Protein AF-A0A7C5X1A8-F1 (afdb_monomer)

Mean predicted aligned error: 7.5 Å

Sequence (342 aa):
MHGTALQCDNEARGRNTLTKYVRRKGGEEMTEGERALREAFNHVLAELEVYNIKTSIERSDLEKLARAHDSIHELMYLAPLCLSSRASWHRKSAFLVYHFEAFFAAHRSLIEALAGYYNAAYTLLRNTLELLLKGAFWECMAHAKFREKTDILKRKLKKIKVCERKVDILGWFGDVFKLKPERKGELEEVSGGIFDIIASLFEDKELRKLIPDFRTIVEQLDSWGVFHPIQNPVEEVYEHIYGELSKDVHVIPDRTDIGRRLLRGENLFETIVIPEELDRFLTLLHKVMDVGVVVELNILSDWIEQDAEVRARLEERLPVLKSLELSYGYRCLEERLKGGQR

Structure (mmCIF, N/CA/C/O backbone):
data_AF-A0A7C5X1A8-F1
#
_entry.id   AF-A0A7C5X1A8-F1
#
loop_
_atom_site.group_PDB
_atom_site.id
_atom_site.type_symbol
_atom_site.label_atom_id
_atom_site.label_alt_id
_atom_site.label_comp_id
_atom_site.label_asym_id
_atom_site.label_entity_id
_atom_site.label_seq_id
_atom_site.pdbx_PDB_ins_code
_atom_site.Cartn_x
_atom_site.Cartn_y
_atom_site.Cartn_z
_atom_site.occupancy
_atom_site.B_iso_or_equiv
_atom_site.auth_seq_id
_atom_site.auth_comp_id
_atom_site.auth_asym_id
_atom_site.auth_atom_id
_atom_site.pdbx_PDB_model_num
ATOM 1 N N . MET A 1 1 ? 43.709 -3.371 -33.497 1.00 37.25 1 MET A N 1
ATOM 2 C CA . MET A 1 1 ? 43.655 -1.892 -33.563 1.00 37.25 1 MET A CA 1
ATOM 3 C C . MET A 1 1 ? 42.616 -1.435 -34.586 1.00 37.25 1 MET A C 1
ATOM 5 O O . MET A 1 1 ? 42.990 -0.806 -35.557 1.00 37.25 1 MET A O 1
ATOM 9 N N . HIS A 1 2 ? 41.332 -1.737 -34.390 1.00 32.84 2 HIS A N 1
ATOM 10 C CA . HIS A 1 2 ? 40.201 -1.145 -35.124 1.00 32.84 2 HIS A CA 1
ATOM 11 C C . HIS A 1 2 ? 39.003 -1.210 -34.171 1.00 32.84 2 HIS A C 1
ATOM 13 O O . HIS A 1 2 ? 38.598 -2.307 -33.803 1.00 32.84 2 HIS A O 1
ATOM 19 N N . GLY A 1 3 ? 38.501 -0.064 -33.710 1.00 35.12 3 GLY A N 1
ATOM 20 C CA . GLY A 1 3 ? 37.371 -0.032 -32.779 1.00 35.12 3 GLY A CA 1
ATOM 21 C C . GLY A 1 3 ? 37.254 1.273 -32.002 1.00 35.12 3 GLY A C 1
ATOM 22 O O . GLY A 1 3 ? 37.278 1.248 -30.781 1.00 35.12 3 GLY A O 1
ATOM 23 N N . THR A 1 4 ? 37.162 2.410 -32.697 1.00 38.47 4 THR A N 1
ATOM 24 C CA . THR A 1 4 ? 36.944 3.720 -32.044 1.00 38.47 4 THR A CA 1
ATOM 25 C C . THR A 1 4 ? 36.085 4.672 -32.884 1.00 38.47 4 THR A C 1
ATOM 27 O O . THR A 1 4 ? 36.214 5.884 -32.778 1.00 38.47 4 THR A O 1
ATOM 30 N N . ALA A 1 5 ? 35.208 4.137 -33.742 1.00 34.62 5 ALA A N 1
ATOM 31 C CA . ALA A 1 5 ? 34.364 4.954 -34.625 1.00 34.62 5 ALA A CA 1
ATOM 32 C C . ALA A 1 5 ? 32.849 4.713 -34.476 1.00 34.62 5 ALA A C 1
ATOM 34 O O . ALA A 1 5 ? 32.070 5.450 -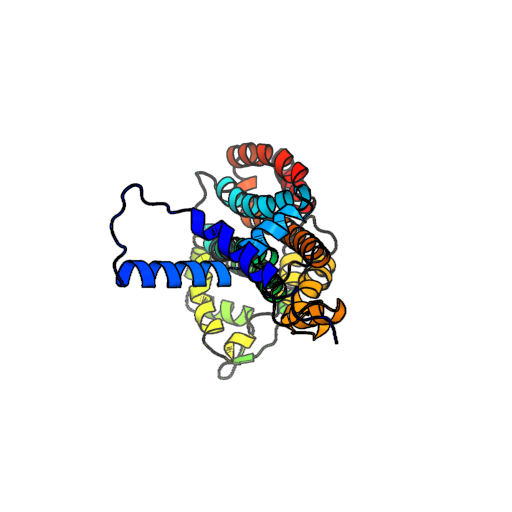35.061 1.00 34.62 5 ALA A O 1
ATOM 35 N N . LEU A 1 6 ? 32.412 3.728 -33.680 1.00 34.38 6 LEU A N 1
ATOM 36 C CA . LEU A 1 6 ? 30.984 3.394 -33.520 1.00 34.38 6 LEU A CA 1
ATOM 37 C C . LEU A 1 6 ? 30.350 3.893 -32.210 1.00 34.38 6 LEU A C 1
ATOM 39 O O . LEU A 1 6 ? 29.141 3.775 -32.046 1.00 34.38 6 LEU A O 1
ATOM 43 N N . GLN A 1 7 ? 31.131 4.485 -31.300 1.00 34.53 7 GLN A N 1
ATOM 44 C CA . GLN A 1 7 ? 30.638 4.944 -29.992 1.00 34.53 7 GLN A CA 1
ATOM 45 C C . GLN A 1 7 ? 30.169 6.412 -29.973 1.00 34.53 7 GLN A C 1
ATOM 47 O O . GLN A 1 7 ? 29.381 6.774 -29.110 1.00 34.53 7 GLN A O 1
ATOM 52 N N . CYS A 1 8 ? 30.550 7.239 -30.956 1.00 32.47 8 CYS A N 1
ATOM 53 C CA . CYS A 1 8 ? 30.087 8.635 -31.040 1.00 32.47 8 CYS A CA 1
ATOM 54 C C . CYS A 1 8 ? 28.737 8.814 -31.763 1.00 32.47 8 CYS A C 1
ATOM 56 O O . CYS A 1 8 ? 28.124 9.874 -31.657 1.00 32.47 8 CYS A O 1
ATOM 58 N N . ASP A 1 9 ? 28.249 7.802 -32.486 1.00 31.48 9 ASP A N 1
ATOM 59 C CA . ASP A 1 9 ? 27.056 7.947 -33.338 1.00 31.48 9 ASP A CA 1
ATOM 60 C C . ASP A 1 9 ? 25.728 7.724 -32.589 1.00 31.48 9 ASP A C 1
ATOM 62 O O . ASP A 1 9 ? 24.685 8.232 -33.010 1.00 31.48 9 ASP A O 1
ATOM 66 N N . ASN A 1 10 ? 25.748 7.024 -31.448 1.00 34.62 10 ASN A N 1
ATOM 67 C CA . ASN A 1 10 ? 24.542 6.783 -30.646 1.00 34.62 10 ASN A CA 1
ATOM 68 C C . ASN A 1 10 ? 24.207 7.951 -29.702 1.00 34.62 10 ASN A C 1
ATOM 70 O O . ASN A 1 10 ? 23.029 8.292 -29.567 1.00 34.62 10 ASN A O 1
ATOM 74 N N . GLU A 1 11 ? 25.205 8.658 -29.156 1.00 38.28 11 GLU A N 1
ATOM 75 C CA . GLU A 1 11 ? 24.973 9.897 -28.390 1.00 38.28 11 GLU A CA 1
ATOM 76 C C . GLU A 1 11 ? 24.344 11.006 -29.252 1.00 38.28 11 GLU A C 1
ATOM 78 O O . GLU A 1 11 ? 23.514 11.788 -28.779 1.00 38.28 11 GLU A O 1
ATOM 83 N N . ALA A 1 12 ? 24.691 11.052 -30.542 1.00 39.44 12 ALA A N 1
ATOM 84 C CA . ALA A 1 12 ? 24.180 12.043 -31.484 1.00 39.44 12 ALA A CA 1
ATOM 85 C C . ALA A 1 12 ? 22.736 11.767 -31.944 1.00 39.44 12 ALA A C 1
ATOM 87 O O . ALA A 1 12 ? 22.037 12.699 -32.351 1.00 39.44 12 ALA A O 1
ATOM 88 N N . ARG A 1 13 ? 22.260 10.513 -31.881 1.00 41.69 13 ARG A N 1
ATOM 89 C CA . ARG A 1 13 ? 20.905 10.136 -32.330 1.00 41.69 13 ARG A CA 1
ATOM 90 C C . ARG A 1 13 ? 19.837 10.330 -31.253 1.00 41.69 13 ARG A C 1
ATOM 92 O O . ARG A 1 13 ? 18.743 10.765 -31.599 1.00 41.69 13 ARG A O 1
ATOM 99 N N . GLY A 1 14 ? 20.158 10.116 -29.973 1.00 38.34 14 GLY A N 1
ATOM 100 C CA . GLY A 1 14 ? 19.228 10.353 -28.856 1.00 38.34 14 GLY A CA 1
ATOM 101 C C . GLY A 1 14 ? 18.994 11.839 -28.541 1.00 38.34 14 GLY A C 1
ATOM 102 O O . GLY A 1 14 ? 17.860 12.254 -28.296 1.00 38.34 14 GLY A O 1
ATOM 103 N N . ARG A 1 15 ? 20.038 12.680 -28.635 1.00 41.03 15 ARG A N 1
ATOM 104 C CA . ARG A 1 15 ? 19.938 14.132 -28.363 1.00 41.03 15 ARG A CA 1
ATOM 105 C C . ARG A 1 15 ? 19.182 14.919 -29.443 1.00 41.03 15 ARG A C 1
ATOM 107 O O . ARG A 1 15 ? 18.669 16.001 -29.159 1.00 41.03 15 ARG A O 1
ATOM 114 N N . ASN A 1 16 ? 19.091 14.396 -30.670 1.00 42.12 16 ASN A N 1
ATOM 115 C CA . ASN A 1 16 ? 18.562 15.126 -31.836 1.00 42.12 16 ASN A CA 1
ATOM 116 C C . ASN A 1 16 ? 17.030 15.076 -31.991 1.00 42.12 16 ASN A C 1
ATOM 118 O O . ASN A 1 16 ? 16.453 15.851 -32.757 1.00 42.12 16 ASN A O 1
ATOM 122 N N . THR A 1 17 ? 16.347 14.159 -31.304 1.00 44.00 17 THR A N 1
ATOM 123 C CA . THR A 1 17 ? 14.889 13.991 -31.437 1.00 44.00 17 THR A CA 1
ATOM 124 C C . THR A 1 17 ? 14.083 14.893 -30.505 1.00 44.00 17 THR A C 1
ATOM 126 O O . THR A 1 17 ? 13.023 15.368 -30.906 1.00 44.00 17 THR A O 1
ATOM 129 N N . LEU A 1 18 ? 14.601 15.228 -29.319 1.00 41.81 18 LEU A N 1
ATOM 130 C CA . LEU A 1 18 ? 13.932 16.141 -28.375 1.00 41.81 18 LEU A CA 1
ATOM 131 C C . LEU A 1 18 ? 14.142 17.628 -28.708 1.00 41.81 18 LEU A C 1
ATOM 133 O O . LEU A 1 18 ? 13.301 18.468 -28.395 1.00 41.81 18 LEU A O 1
ATOM 137 N N . THR A 1 19 ? 15.197 17.969 -29.450 1.00 45.00 19 THR A N 1
ATOM 138 C CA . THR A 1 19 ? 15.505 19.355 -29.849 1.00 45.00 19 THR A CA 1
ATOM 139 C C . THR A 1 19 ? 14.521 19.944 -30.870 1.00 45.00 19 THR A C 1
ATOM 141 O O . THR A 1 19 ? 14.533 21.159 -31.089 1.00 45.00 19 THR A O 1
ATOM 144 N N . LYS A 1 20 ? 13.656 19.124 -31.489 1.00 45.12 20 LYS A N 1
ATOM 145 C CA . LYS A 1 20 ? 12.708 19.548 -32.538 1.00 45.12 20 LYS A CA 1
ATOM 146 C C . LYS A 1 20 ? 11.383 20.127 -32.029 1.00 45.12 20 LYS A C 1
ATOM 148 O O . LYS A 1 20 ? 10.642 20.671 -32.846 1.00 45.12 20 LYS A O 1
ATOM 153 N N . TYR A 1 21 ? 11.086 20.064 -30.730 1.00 44.44 21 TYR A N 1
ATOM 154 C CA . TYR A 1 21 ? 9.747 20.405 -30.224 1.00 44.44 21 TYR A CA 1
ATOM 155 C C . TYR A 1 21 ? 9.445 21.906 -30.068 1.00 44.44 21 TYR A C 1
ATOM 157 O O . TYR A 1 21 ? 8.296 22.273 -29.852 1.00 44.44 21 TYR A O 1
ATOM 165 N N . VAL A 1 22 ? 10.428 22.797 -30.247 1.00 48.91 22 VAL A N 1
ATOM 166 C CA . VAL A 1 22 ? 10.209 24.254 -30.182 1.00 48.91 22 VAL A CA 1
ATOM 167 C C . VAL A 1 22 ? 10.903 24.938 -31.360 1.00 48.91 22 VAL A C 1
ATOM 169 O O . VAL A 1 22 ? 11.964 25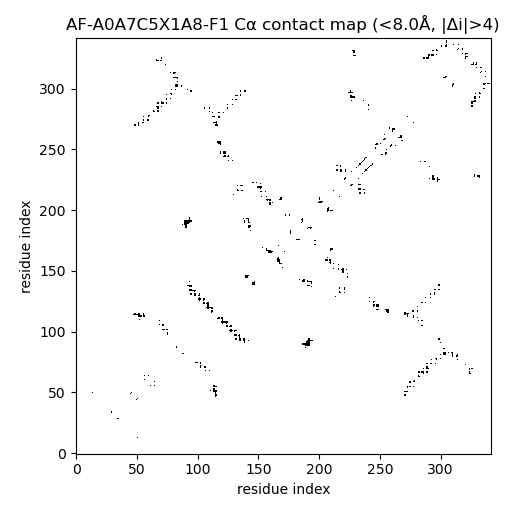.545 -31.232 1.00 48.91 22 VAL A O 1
ATOM 172 N N . ARG A 1 23 ? 10.325 24.814 -32.560 1.00 46.41 23 ARG A N 1
ATOM 173 C CA . ARG A 1 23 ? 10.682 25.675 -33.699 1.00 46.41 23 ARG A CA 1
ATOM 174 C C . ARG A 1 23 ? 9.816 26.933 -33.628 1.00 46.41 23 ARG A C 1
ATOM 176 O O . ARG A 1 23 ? 8.651 26.899 -34.021 1.00 46.41 23 ARG A O 1
ATOM 183 N N . ARG A 1 24 ? 10.378 28.044 -33.133 1.00 51.41 24 ARG A N 1
ATOM 184 C CA . ARG A 1 24 ? 9.770 29.375 -33.298 1.00 51.41 24 ARG A CA 1
ATOM 185 C C . ARG A 1 24 ? 9.630 29.645 -34.803 1.00 51.41 24 ARG A C 1
ATOM 187 O O . ARG A 1 24 ? 10.595 29.513 -35.557 1.00 51.41 24 ARG A O 1
ATOM 194 N N . LYS A 1 25 ? 8.418 29.983 -35.248 1.00 48.94 25 LYS A N 1
ATOM 195 C CA . LYS A 1 25 ? 8.207 30.643 -36.541 1.00 48.94 25 LYS A CA 1
ATOM 196 C C . LYS A 1 25 ? 8.696 32.084 -36.381 1.00 48.94 25 LYS A C 1
ATOM 198 O O . LYS A 1 25 ? 8.106 32.820 -35.603 1.00 48.94 25 LYS A O 1
ATOM 203 N N . GLY A 1 26 ? 9.742 32.462 -37.108 1.00 51.78 26 GLY A N 1
ATOM 204 C CA . GLY A 1 26 ? 10.289 33.823 -37.114 1.00 51.78 26 GLY A CA 1
ATOM 205 C C . GLY A 1 26 ? 11.730 33.837 -36.619 1.00 51.78 26 GLY A C 1
ATOM 206 O O . GLY A 1 26 ? 11.998 33.431 -35.495 1.00 51.78 26 GLY A O 1
ATOM 207 N N . GLY A 1 27 ? 12.655 34.237 -37.492 1.00 57.00 27 GLY A N 1
ATOM 208 C CA . GLY A 1 27 ? 14.101 34.241 -37.259 1.00 57.00 27 GLY A CA 1
ATOM 209 C C . GLY A 1 27 ? 14.577 35.346 -36.318 1.00 57.00 27 GLY A C 1
ATOM 210 O O . GLY A 1 27 ? 15.418 36.144 -36.709 1.00 57.00 27 GLY A O 1
ATOM 211 N N . GLU A 1 28 ? 14.038 35.398 -35.103 1.00 62.88 28 GLU A N 1
ATOM 212 C CA . GLU A 1 28 ? 14.598 36.206 -34.018 1.00 62.88 28 GLU A CA 1
ATOM 213 C C . GLU A 1 28 ? 15.748 35.438 -33.349 1.00 62.88 28 GLU A C 1
ATOM 215 O O . GLU A 1 28 ? 15.613 34.253 -33.021 1.00 62.88 28 GLU A O 1
ATOM 220 N N . GLU A 1 29 ? 16.896 36.101 -33.177 1.00 71.94 29 GLU A N 1
ATOM 221 C CA . GLU A 1 29 ? 18.035 35.544 -32.447 1.00 71.94 29 GLU A CA 1
ATOM 222 C C . GLU A 1 29 ? 17.670 35.340 -30.974 1.00 71.94 29 GLU A C 1
ATOM 224 O O . GLU A 1 29 ? 17.183 36.239 -30.293 1.00 71.94 29 GLU A O 1
ATOM 229 N N . MET A 1 30 ? 17.916 34.125 -30.491 1.00 78.62 30 MET A N 1
ATOM 230 C CA . MET A 1 30 ? 17.680 33.733 -29.107 1.00 78.62 30 MET A CA 1
ATOM 231 C C . MET A 1 30 ? 18.638 34.487 -28.185 1.00 78.62 30 MET A C 1
ATOM 233 O O . MET A 1 30 ? 19.857 34.427 -28.379 1.00 78.62 30 MET A O 1
ATOM 237 N N . THR A 1 31 ? 18.094 35.150 -27.168 1.00 88.31 31 THR A N 1
ATOM 238 C CA . THR A 1 31 ? 18.892 35.829 -26.141 1.00 88.31 31 THR A CA 1
ATOM 239 C C . THR A 1 31 ? 19.762 34.827 -25.372 1.00 88.31 31 THR A C 1
ATOM 241 O O . THR A 1 31 ? 19.467 33.630 -25.313 1.00 88.31 31 THR A O 1
ATOM 244 N N . GLU A 1 32 ? 20.839 35.303 -24.746 1.00 87.75 32 GLU A N 1
ATOM 245 C CA . GLU A 1 32 ? 21.706 34.465 -23.905 1.00 87.75 32 GLU A CA 1
ATOM 246 C C . GLU A 1 32 ? 20.920 33.783 -22.769 1.00 87.75 32 GLU A C 1
ATOM 248 O O . GLU A 1 32 ? 21.092 32.590 -22.525 1.00 87.75 32 GLU A O 1
ATOM 253 N N . GLY A 1 33 ? 19.973 34.502 -22.153 1.00 88.94 33 GLY A N 1
ATOM 254 C CA . GLY A 1 33 ? 19.081 33.955 -21.128 1.00 88.94 33 GLY A CA 1
ATOM 255 C C . GLY A 1 33 ? 18.144 32.858 -21.650 1.00 88.94 33 GLY A C 1
ATOM 256 O O . GLY A 1 33 ? 17.986 31.827 -20.999 1.00 88.94 33 GLY A O 1
ATOM 257 N N . GLU A 1 34 ? 17.563 33.026 -22.843 1.00 89.44 34 GLU A N 1
ATOM 258 C CA . GLU A 1 34 ? 16.739 31.983 -23.477 1.00 89.44 34 GLU A CA 1
ATOM 259 C C . GLU A 1 34 ? 17.568 30.739 -23.840 1.00 89.44 34 GLU A C 1
ATOM 261 O O . GLU A 1 34 ? 17.075 29.614 -23.727 1.00 89.44 34 GLU A O 1
ATOM 266 N N . ARG A 1 35 ? 18.837 30.919 -24.234 1.00 90.12 35 ARG A N 1
ATOM 267 C CA . ARG A 1 35 ? 19.755 29.807 -24.512 1.00 90.12 35 ARG A CA 1
ATOM 268 C C . ARG A 1 35 ? 20.087 29.027 -23.241 1.00 90.12 35 ARG A C 1
ATOM 270 O O . ARG A 1 35 ? 19.919 27.810 -23.238 1.00 90.12 35 ARG A O 1
ATOM 277 N N . ALA A 1 36 ? 20.470 29.718 -22.167 1.00 91.81 36 ALA A N 1
ATOM 278 C CA . ALA A 1 36 ? 20.778 29.097 -20.879 1.00 91.81 36 ALA A CA 1
ATOM 279 C C . ALA A 1 36 ? 19.569 28.340 -20.304 1.00 91.81 36 ALA A C 1
ATOM 281 O O . ALA A 1 36 ? 19.704 27.204 -19.850 1.00 91.81 36 ALA A O 1
ATOM 282 N N . LEU A 1 37 ? 18.365 28.921 -20.393 1.00 92.50 37 LEU A N 1
ATOM 283 C CA . LEU A 1 37 ? 17.130 28.251 -19.979 1.00 92.50 37 LEU A CA 1
ATOM 284 C C . LEU A 1 37 ? 16.877 26.973 -20.789 1.00 92.50 37 LEU A C 1
ATOM 286 O O . LEU A 1 37 ? 16.527 25.938 -20.224 1.00 92.50 37 LEU A O 1
ATOM 290 N N . ARG A 1 38 ? 17.064 27.026 -22.113 1.00 91.56 38 ARG A N 1
ATOM 291 C CA . ARG A 1 38 ? 16.886 25.863 -22.991 1.00 91.56 38 ARG A CA 1
ATOM 292 C C . ARG A 1 38 ? 17.896 24.758 -22.688 1.00 91.56 38 ARG A C 1
ATOM 294 O O . ARG A 1 38 ? 17.529 23.586 -22.712 1.00 91.56 38 ARG A O 1
ATOM 301 N N . GLU A 1 39 ? 19.148 25.116 -22.430 1.00 92.44 39 GLU A N 1
ATOM 302 C CA . GLU A 1 39 ? 20.199 24.168 -22.051 1.00 92.44 39 GLU A CA 1
ATOM 303 C C . GLU A 1 39 ? 19.883 23.499 -20.713 1.00 92.44 39 GLU A C 1
ATOM 305 O O . GLU A 1 39 ? 19.857 22.271 -20.653 1.00 92.44 39 GLU A O 1
ATOM 310 N N . ALA A 1 40 ? 19.530 24.281 -19.687 1.00 92.38 40 ALA A N 1
ATOM 311 C CA . ALA A 1 40 ? 19.126 23.756 -18.384 1.00 92.38 40 ALA A CA 1
ATOM 312 C C . ALA A 1 40 ? 17.901 22.833 -18.490 1.00 92.38 40 ALA A C 1
ATOM 314 O O . ALA A 1 40 ? 17.896 21.738 -17.935 1.00 92.38 40 ALA A O 1
ATOM 315 N N . PHE A 1 41 ? 16.880 23.228 -19.255 1.00 89.69 41 PHE A N 1
ATOM 316 C CA . PHE A 1 41 ? 15.684 22.412 -19.454 1.00 89.69 41 PHE A CA 1
ATOM 317 C C . PHE A 1 41 ? 15.990 21.082 -20.157 1.00 89.69 41 PHE A C 1
ATOM 319 O O . PHE A 1 41 ? 15.528 20.031 -19.719 1.00 89.69 41 PHE A O 1
ATOM 326 N N . ASN A 1 42 ? 16.799 21.100 -21.221 1.00 88.44 42 ASN A N 1
ATOM 327 C CA . ASN A 1 42 ? 17.200 19.874 -21.914 1.00 88.44 42 ASN A CA 1
ATOM 328 C C . ASN A 1 42 ? 18.068 18.969 -21.033 1.00 88.44 42 ASN A C 1
ATOM 330 O O . ASN A 1 42 ? 17.953 17.750 -21.135 1.00 88.44 42 ASN A O 1
ATOM 334 N N . HIS A 1 43 ? 18.918 19.554 -20.185 1.00 89.44 43 HIS A N 1
ATOM 335 C CA . HIS A 1 43 ? 19.708 18.806 -19.213 1.00 89.44 43 HIS A CA 1
ATOM 336 C C . HIS A 1 43 ? 18.799 18.065 -18.230 1.00 89.44 43 HIS A C 1
ATOM 338 O O . HIS A 1 43 ? 18.913 16.852 -18.100 1.00 89.44 43 HIS A O 1
ATOM 344 N N . VAL A 1 44 ? 17.814 18.758 -17.650 1.00 89.44 44 VAL A N 1
ATOM 345 C CA . VAL A 1 44 ? 16.825 18.143 -16.752 1.00 89.44 44 VAL A CA 1
ATOM 346 C C . VAL A 1 44 ? 16.036 17.038 -17.461 1.00 89.44 44 VAL A C 1
ATOM 348 O O . VAL A 1 44 ? 15.833 15.972 -16.895 1.00 89.44 44 VAL A O 1
ATOM 351 N N . LEU A 1 45 ? 15.611 17.236 -18.715 1.00 87.19 45 LEU A N 1
ATOM 352 C CA . LEU A 1 45 ? 14.915 16.184 -19.470 1.00 87.19 45 LEU A CA 1
ATOM 353 C C . LEU A 1 45 ? 15.781 14.942 -19.721 1.00 87.19 45 LEU A C 1
ATOM 355 O O . LEU A 1 45 ? 15.242 13.836 -19.783 1.00 87.19 45 LEU A O 1
ATOM 359 N N . ALA A 1 46 ? 17.093 15.120 -19.889 1.00 87.00 46 ALA A N 1
ATOM 360 C CA . ALA A 1 46 ? 18.031 14.011 -20.008 1.00 87.00 46 ALA A CA 1
ATOM 361 C C . ALA A 1 46 ? 18.209 13.289 -18.663 1.00 87.00 46 ALA A C 1
ATOM 363 O O . ALA A 1 46 ? 18.137 12.067 -18.632 1.00 87.00 46 ALA A O 1
ATOM 364 N N . GLU A 1 47 ? 18.346 14.029 -17.560 1.00 87.75 47 GLU A N 1
ATOM 365 C CA . GLU A 1 47 ? 18.441 13.468 -16.201 1.00 87.75 47 GLU A CA 1
ATOM 366 C C . GLU A 1 47 ? 17.168 12.732 -15.762 1.00 87.75 47 GLU A C 1
ATOM 368 O O . GLU A 1 47 ? 17.236 11.783 -14.991 1.00 87.75 47 GLU A O 1
ATOM 373 N N . LEU A 1 48 ? 16.001 13.140 -16.268 1.00 90.44 48 LEU A N 1
ATOM 374 C CA . LEU A 1 48 ? 14.733 12.434 -16.056 1.00 90.44 48 LEU A CA 1
ATOM 375 C C . LEU A 1 48 ? 14.605 11.147 -16.886 1.00 90.44 48 LEU A C 1
ATOM 377 O O . LEU A 1 48 ? 13.588 10.463 -16.781 1.00 90.44 48 LEU A O 1
ATOM 381 N N . GLU A 1 49 ? 15.584 10.842 -17.744 1.00 93.44 49 GLU A N 1
ATOM 382 C CA . GLU A 1 49 ? 15.636 9.624 -18.557 1.00 93.44 49 GLU A CA 1
ATOM 383 C C . GLU A 1 49 ? 14.345 9.392 -19.369 1.00 93.44 49 GLU A C 1
ATOM 385 O O . GLU A 1 49 ? 13.867 8.271 -19.555 1.00 93.44 49 GLU A O 1
ATOM 390 N N . VAL A 1 50 ? 13.759 10.470 -19.907 1.00 90.94 50 VAL A N 1
ATOM 391 C CA . VAL A 1 50 ? 12.487 10.419 -20.661 1.00 90.94 50 VAL A CA 1
ATOM 392 C C . VAL A 1 50 ? 12.572 9.466 -21.861 1.00 90.94 50 VAL A C 1
ATOM 394 O O . VAL A 1 50 ? 11.586 8.831 -22.247 1.00 90.94 50 VAL A O 1
ATOM 397 N N . TYR A 1 51 ? 13.760 9.326 -22.451 1.00 90.88 51 TYR A N 1
ATOM 398 C CA . TYR A 1 51 ? 13.997 8.358 -23.518 1.00 90.88 51 TYR A CA 1
ATOM 399 C C . TYR A 1 51 ? 13.904 6.906 -23.029 1.00 90.88 51 TYR A C 1
ATOM 401 O O . TYR A 1 51 ? 13.348 6.060 -23.738 1.00 90.88 51 TYR A O 1
ATOM 409 N N . ASN A 1 52 ? 14.382 6.614 -21.817 1.00 94.81 52 ASN A N 1
ATOM 410 C CA . ASN A 1 52 ? 14.216 5.297 -21.212 1.00 94.81 52 ASN A CA 1
ATOM 411 C C . ASN A 1 52 ? 12.752 5.020 -20.917 1.00 94.81 52 ASN A C 1
ATOM 413 O O . ASN A 1 52 ? 12.308 3.923 -21.216 1.00 94.81 52 ASN A O 1
ATOM 417 N N . ILE A 1 53 ? 11.969 6.008 -20.474 1.00 95.81 53 ILE A N 1
ATOM 418 C CA . ILE A 1 53 ? 10.518 5.831 -20.293 1.00 95.81 53 ILE A CA 1
ATOM 419 C C . ILE A 1 53 ? 9.861 5.388 -21.604 1.00 95.81 53 ILE A C 1
ATOM 421 O O . ILE A 1 53 ? 9.151 4.382 -21.635 1.00 95.81 53 ILE A O 1
ATOM 425 N N . LYS A 1 54 ? 10.142 6.090 -22.710 1.00 95.50 54 LYS A N 1
ATOM 426 C CA . LYS A 1 54 ? 9.652 5.702 -24.043 1.00 95.50 54 LYS A CA 1
ATOM 427 C C . LYS A 1 54 ? 10.095 4.284 -24.410 1.00 95.50 54 LYS A C 1
ATOM 429 O O . LYS A 1 54 ? 9.275 3.479 -24.838 1.00 95.50 54 LYS A O 1
ATOM 434 N N . THR A 1 55 ? 11.375 3.979 -24.215 1.00 95.19 55 THR A N 1
ATOM 435 C CA . THR A 1 55 ? 11.956 2.668 -24.530 1.00 95.19 55 THR A CA 1
ATOM 436 C C . THR A 1 55 ? 11.340 1.552 -23.683 1.00 95.19 55 THR A C 1
ATOM 438 O O . THR A 1 55 ? 11.049 0.481 -24.206 1.00 95.19 55 THR A O 1
ATOM 441 N N . SER A 1 56 ? 11.107 1.796 -22.396 1.00 96.62 56 SER A N 1
ATOM 442 C CA . SER A 1 56 ? 10.443 0.887 -21.465 1.00 96.62 56 SER A CA 1
ATOM 443 C C . SER A 1 56 ? 9.030 0.579 -21.920 1.00 96.62 56 SER A C 1
ATOM 445 O O . SER A 1 56 ? 8.683 -0.590 -22.007 1.00 96.62 56 SER A O 1
ATOM 447 N N . ILE A 1 57 ? 8.249 1.596 -22.298 1.00 96.44 57 ILE A N 1
ATOM 448 C CA . ILE A 1 57 ? 6.902 1.401 -22.848 1.00 96.44 57 ILE A CA 1
ATOM 449 C C . ILE A 1 57 ? 6.970 0.547 -24.122 1.00 96.44 57 ILE A C 1
ATOM 451 O O . ILE A 1 57 ? 6.278 -0.461 -24.217 1.00 96.44 57 ILE A O 1
ATOM 455 N N . GLU A 1 58 ? 7.847 0.896 -25.069 1.00 95.31 58 GLU A N 1
ATOM 456 C CA . GLU A 1 58 ? 7.993 0.187 -26.352 1.00 95.31 58 GLU A CA 1
ATOM 457 C C . GLU A 1 58 ? 8.462 -1.268 -26.209 1.00 95.31 58 GLU A C 1
ATOM 459 O O . GLU A 1 58 ? 8.161 -2.093 -27.071 1.00 95.31 58 GLU A O 1
ATOM 464 N N . ARG A 1 59 ? 9.221 -1.584 -25.154 1.00 93.62 59 ARG A N 1
ATOM 465 C CA . ARG A 1 59 ? 9.786 -2.922 -24.908 1.00 93.62 59 ARG A CA 1
ATOM 466 C C . ARG A 1 59 ? 9.027 -3.739 -23.864 1.00 93.62 59 ARG A C 1
ATOM 468 O O . ARG A 1 59 ? 9.339 -4.914 -23.692 1.00 93.62 59 ARG A 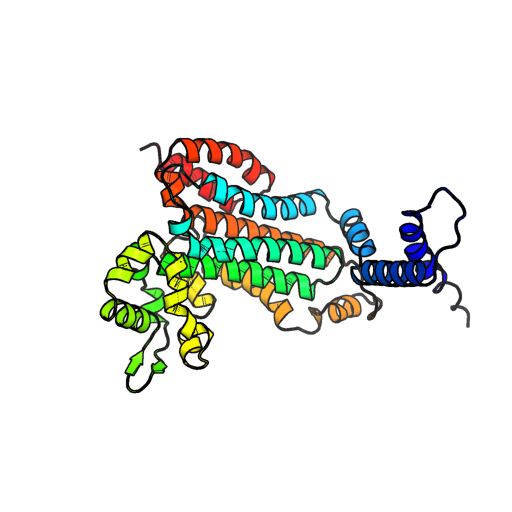O 1
ATOM 475 N N . SER A 1 60 ? 8.088 -3.130 -23.148 1.00 93.69 60 SER A N 1
ATOM 476 C CA . SER A 1 60 ? 7.269 -3.807 -22.144 1.00 93.69 60 SER A CA 1
ATOM 477 C C . SER A 1 60 ? 6.110 -4.576 -22.771 1.00 93.69 60 SER A C 1
ATOM 479 O O . SER A 1 60 ? 5.662 -4.274 -23.877 1.00 93.69 60 SER A O 1
ATOM 481 N N . ASP A 1 61 ? 5.576 -5.535 -22.019 1.00 95.31 61 ASP A N 1
ATOM 482 C CA . ASP A 1 61 ? 4.207 -5.994 -22.231 1.00 95.31 61 ASP A CA 1
ATOM 483 C C . ASP A 1 61 ? 3.252 -4.831 -21.908 1.00 95.31 61 ASP A C 1
ATOM 485 O O . ASP A 1 61 ? 3.048 -4.476 -20.742 1.00 95.31 61 ASP A O 1
ATOM 489 N N . LEU A 1 62 ? 2.700 -4.215 -22.958 1.00 95.38 62 LEU A N 1
ATOM 490 C CA . LEU A 1 62 ? 1.829 -3.045 -22.845 1.00 95.38 62 LEU A CA 1
ATOM 491 C C . LEU A 1 62 ? 0.566 -3.330 -22.036 1.00 95.38 62 LEU A C 1
ATOM 493 O O . LEU A 1 62 ? 0.098 -2.441 -21.327 1.00 95.38 62 LEU A O 1
ATOM 497 N N . GLU A 1 63 ? 0.012 -4.540 -22.119 1.00 96.94 63 GLU A N 1
ATOM 498 C CA . GLU A 1 63 ? -1.191 -4.878 -21.365 1.00 96.94 63 GLU A CA 1
ATOM 499 C C . GLU A 1 63 ? -0.867 -4.998 -19.879 1.00 96.94 63 GLU A C 1
ATOM 501 O O . GLU A 1 63 ? -1.596 -4.470 -19.042 1.00 96.94 63 GLU A O 1
ATOM 506 N N . LYS A 1 64 ? 0.257 -5.636 -19.538 1.00 97.06 64 LYS A N 1
ATOM 507 C CA . LYS A 1 64 ? 0.724 -5.735 -18.151 1.00 97.06 64 LYS A CA 1
ATOM 508 C C . LYS A 1 64 ? 1.068 -4.368 -17.562 1.00 97.06 64 LYS A C 1
ATOM 510 O O . LYS A 1 64 ? 0.714 -4.089 -16.417 1.00 97.06 64 LYS A O 1
ATOM 515 N N . LEU A 1 65 ? 1.729 -3.510 -18.341 1.00 97.94 65 LEU A N 1
ATOM 516 C CA . LEU A 1 65 ? 2.023 -2.134 -17.947 1.00 97.94 65 LEU A CA 1
ATOM 517 C C . LEU A 1 65 ? 0.734 -1.340 -17.709 1.00 97.94 65 LEU A C 1
ATOM 519 O O . LEU A 1 65 ? 0.605 -0.708 -16.662 1.00 97.94 65 LEU A O 1
ATOM 523 N N . ALA A 1 66 ? -0.218 -1.403 -18.645 1.00 97.94 66 ALA A N 1
ATOM 524 C CA . ALA A 1 66 ? -1.513 -0.744 -18.513 1.00 97.94 66 ALA A CA 1
ATOM 525 C C . ALA A 1 66 ? -2.264 -1.244 -17.274 1.00 97.94 66 ALA A C 1
ATOM 527 O O . ALA A 1 66 ? -2.681 -0.431 -16.457 1.00 97.94 66 ALA A O 1
ATOM 528 N N . ARG A 1 67 ? -2.333 -2.566 -17.050 1.00 98.25 67 ARG A N 1
ATOM 529 C CA . ARG A 1 67 ? -2.960 -3.140 -15.848 1.00 98.25 67 ARG A CA 1
ATOM 530 C C . ARG A 1 67 ? -2.319 -2.624 -14.563 1.00 98.25 67 ARG A C 1
ATOM 532 O O . ARG A 1 67 ? -3.038 -2.211 -13.657 1.00 98.25 67 ARG A O 1
ATOM 539 N N . ALA A 1 68 ? -0.990 -2.620 -14.465 1.00 97.94 68 ALA A N 1
ATOM 540 C CA . ALA A 1 68 ? -0.297 -2.142 -13.268 1.00 97.94 68 ALA A CA 1
ATOM 541 C C . ALA A 1 68 ? -0.512 -0.636 -13.033 1.00 97.94 68 ALA A C 1
ATOM 543 O O . ALA A 1 68 ? -0.767 -0.226 -11.902 1.00 97.94 68 ALA A O 1
ATOM 544 N N . HIS A 1 69 ? -0.452 0.176 -14.093 1.00 98.44 69 HIS A N 1
ATOM 545 C CA . HIS A 1 69 ? -0.742 1.608 -14.038 1.00 98.44 69 HIS A CA 1
ATOM 546 C C . HIS A 1 69 ? -2.187 1.878 -13.598 1.00 98.44 69 HIS A C 1
ATOM 548 O O . HIS A 1 69 ? -2.419 2.626 -12.652 1.00 98.44 69 HIS A O 1
ATOM 554 N N . ASP A 1 70 ? -3.155 1.241 -14.249 1.00 98.62 70 ASP A N 1
ATOM 555 C CA . ASP A 1 70 ? -4.577 1.464 -13.999 1.00 98.62 70 ASP A CA 1
ATOM 556 C C . ASP A 1 70 ? -4.998 0.930 -12.623 1.00 98.62 70 ASP A C 1
ATOM 558 O O . ASP A 1 70 ? -5.891 1.492 -11.997 1.00 98.62 70 ASP A O 1
ATOM 562 N N . SER A 1 71 ? -4.296 -0.074 -12.087 1.00 98.69 71 SER A N 1
ATOM 563 C CA . SER A 1 71 ? -4.483 -0.538 -10.704 1.00 98.69 71 SER A CA 1
ATOM 564 C C . SER A 1 71 ? -4.123 0.527 -9.662 1.00 98.69 71 SER A C 1
ATOM 566 O O . SER A 1 71 ? -4.764 0.585 -8.615 1.00 98.69 71 SER A O 1
ATOM 568 N N . ILE A 1 72 ? -3.136 1.394 -9.938 1.00 98.62 72 ILE A N 1
ATOM 569 C CA . ILE A 1 72 ? -2.820 2.537 -9.062 1.00 98.62 72 ILE A CA 1
ATOM 570 C C . ILE A 1 72 ? -3.987 3.530 -9.052 1.00 98.62 72 ILE A C 1
ATOM 572 O O . ILE A 1 72 ? -4.378 4.028 -7.995 1.00 98.62 72 ILE A O 1
ATOM 576 N N . HIS A 1 73 ? -4.563 3.811 -10.223 1.00 98.25 73 HIS A N 1
ATOM 577 C CA . HIS A 1 73 ? -5.708 4.716 -10.333 1.00 98.25 73 HIS A CA 1
ATOM 578 C C . HIS A 1 73 ? -6.962 4.138 -9.694 1.00 98.25 73 HIS A C 1
ATOM 580 O O . HIS A 1 73 ? -7.680 4.876 -9.026 1.00 98.25 73 HIS A O 1
ATOM 586 N N . GLU A 1 74 ? -7.205 2.835 -9.843 1.00 98.25 74 GLU A N 1
ATOM 587 C CA . GLU A 1 74 ? -8.356 2.185 -9.218 1.00 98.25 74 GLU A CA 1
ATOM 588 C C . GLU A 1 74 ? -8.296 2.298 -7.692 1.00 98.25 74 GLU A C 1
ATOM 590 O O . GLU A 1 74 ? -9.297 2.660 -7.077 1.00 98.25 74 GLU A O 1
ATOM 595 N N . LEU A 1 75 ? -7.114 2.104 -7.091 1.00 96.94 75 LEU A N 1
ATOM 596 C CA . LEU A 1 75 ? -6.900 2.312 -5.656 1.00 96.94 75 LEU A CA 1
ATOM 597 C C . LEU A 1 75 ? -7.267 3.738 -5.211 1.00 96.94 75 LEU A C 1
ATOM 599 O O . LEU A 1 75 ? -7.856 3.916 -4.156 1.00 96.94 75 LEU A O 1
ATOM 603 N N . MET A 1 76 ? -6.944 4.773 -5.990 1.00 95.69 76 MET A N 1
ATOM 604 C CA . MET A 1 76 ? -7.342 6.146 -5.641 1.00 95.69 76 MET A CA 1
ATOM 605 C C . MET A 1 76 ? -8.830 6.411 -5.899 1.00 95.69 76 MET A C 1
ATOM 607 O O . MET A 1 76 ? -9.455 7.223 -5.217 1.00 95.69 76 MET A O 1
ATOM 611 N N . TYR A 1 77 ? -9.403 5.753 -6.903 1.00 96.56 77 TYR A N 1
ATOM 612 C CA . TYR A 1 77 ? -10.771 5.992 -7.344 1.00 96.56 77 TYR A CA 1
ATOM 613 C C . TYR A 1 77 ? -11.823 5.382 -6.407 1.00 96.56 77 TYR A C 1
ATOM 615 O O . TYR A 1 77 ? -12.904 5.951 -6.241 1.00 96.56 77 TYR A O 1
ATOM 623 N N . LEU A 1 78 ? -11.513 4.257 -5.761 1.00 96.56 78 LEU A N 1
ATOM 624 C CA . LEU A 1 78 ? -12.442 3.525 -4.898 1.00 96.56 78 LEU A CA 1
ATOM 625 C C . LEU A 1 78 ? -12.771 4.249 -3.581 1.00 96.56 78 LEU A C 1
ATOM 627 O O . LEU A 1 78 ? -13.946 4.288 -3.201 1.00 96.56 78 LEU A O 1
ATOM 631 N N . ALA A 1 79 ? -11.802 4.867 -2.894 1.00 94.56 79 ALA A N 1
ATOM 632 C CA . ALA A 1 79 ? -12.061 5.585 -1.637 1.00 94.56 79 ALA A CA 1
ATOM 633 C C . ALA A 1 79 ? -13.169 6.660 -1.745 1.00 94.56 79 ALA A C 1
ATOM 635 O O . ALA A 1 79 ? -14.103 6.633 -0.935 1.00 94.56 79 ALA A O 1
ATOM 636 N N . PRO A 1 80 ? -13.146 7.579 -2.734 1.00 94.25 80 PRO A N 1
ATOM 637 C CA . PRO A 1 80 ? -14.228 8.543 -2.940 1.00 94.25 80 PRO A CA 1
ATOM 638 C C . PRO A 1 80 ? -15.594 7.904 -3.218 1.00 94.25 80 PRO A C 1
ATOM 640 O O . PRO A 1 80 ? -16.617 8.447 -2.799 1.00 94.25 80 PRO A O 1
ATOM 643 N N . LEU A 1 81 ? -15.635 6.755 -3.902 1.00 95.81 81 LEU A N 1
ATOM 644 C CA . LEU A 1 81 ? -16.888 6.036 -4.161 1.00 95.81 81 LEU A CA 1
ATOM 645 C C . LEU A 1 81 ? -17.478 5.421 -2.892 1.00 95.81 81 LEU A C 1
ATOM 647 O O . LEU A 1 81 ? -18.701 5.358 -2.762 1.00 95.81 81 LEU A O 1
ATOM 651 N N . CYS A 1 82 ? -16.625 5.022 -1.947 1.00 94.62 82 CYS A N 1
ATOM 652 C CA . CYS A 1 82 ? -17.051 4.512 -0.649 1.00 94.62 82 CYS A CA 1
ATOM 653 C C . CYS A 1 82 ? -17.706 5.591 0.226 1.00 94.62 82 CYS A C 1
ATOM 655 O O . CYS A 1 82 ? -18.426 5.250 1.159 1.00 94.62 82 CYS A O 1
ATOM 657 N N . LEU A 1 83 ? -17.476 6.882 -0.034 1.00 92.81 83 LEU A N 1
ATOM 658 C CA . LEU A 1 83 ? -18.028 7.957 0.788 1.00 92.81 83 LEU A CA 1
ATOM 659 C C . LEU A 1 83 ? -19.538 8.122 0.533 1.00 92.81 83 LEU A C 1
ATOM 661 O O . LEU A 1 83 ? -19.974 8.445 -0.579 1.00 92.81 83 LEU A O 1
ATOM 665 N N . SER A 1 84 ? -20.342 7.918 1.579 1.00 87.38 84 SER A N 1
ATOM 666 C CA . SER A 1 84 ? -21.782 8.196 1.567 1.00 87.38 84 SER A CA 1
ATOM 667 C C . SER A 1 84 ? -22.082 9.660 1.877 1.00 87.38 84 SER A C 1
ATOM 669 O O . SER A 1 84 ? -21.316 10.339 2.559 1.00 87.38 84 SER A O 1
ATOM 671 N N . SER A 1 85 ? -23.262 10.133 1.467 1.00 83.00 85 SER A N 1
ATOM 672 C CA . SER A 1 85 ? -23.763 11.476 1.815 1.00 83.00 85 SER A CA 1
ATOM 673 C C . SER A 1 85 ? -23.942 11.696 3.326 1.00 83.00 85 SER A C 1
ATOM 675 O O . SER A 1 85 ? -24.062 12.831 3.786 1.00 83.00 85 SER A O 1
ATOM 677 N N . ARG A 1 86 ? -23.966 10.607 4.103 1.00 80.81 86 ARG A N 1
ATOM 678 C CA . ARG A 1 86 ? -24.133 10.598 5.562 1.00 80.81 86 ARG A CA 1
ATOM 679 C C . ARG A 1 86 ? -22.817 10.406 6.314 1.00 80.81 86 ARG A C 1
ATOM 681 O O . ARG A 1 86 ? -22.798 10.560 7.533 1.00 80.81 86 ARG A O 1
ATOM 688 N N . ALA A 1 87 ? -21.739 10.044 5.620 1.00 85.94 87 ALA A N 1
ATOM 689 C CA . ALA A 1 87 ? -20.425 9.857 6.210 1.00 85.94 87 ALA A CA 1
ATOM 690 C C . ALA A 1 87 ? -19.569 11.113 6.037 1.00 85.94 87 ALA A C 1
ATOM 692 O O . ALA A 1 87 ? -19.615 11.807 5.025 1.00 85.94 87 ALA A O 1
ATOM 693 N N . SER A 1 88 ? -18.745 11.382 7.043 1.00 91.88 88 SER A N 1
ATOM 694 C CA . SER A 1 88 ? -17.696 12.391 6.967 1.00 91.88 88 SER A CA 1
ATOM 695 C C . SER A 1 88 ? -16.366 11.699 6.715 1.00 91.88 88 SER A C 1
ATOM 697 O O . SER A 1 88 ? -16.013 10.772 7.446 1.00 91.88 88 SER A O 1
ATOM 699 N N . TRP A 1 89 ? -15.599 12.177 5.732 1.00 93.62 89 TRP A N 1
ATOM 700 C CA . TRP A 1 89 ? -14.258 11.656 5.450 1.00 93.62 89 TRP A CA 1
ATOM 701 C C . TRP A 1 89 ? -13.322 11.782 6.662 1.00 93.62 89 TRP A C 1
ATOM 703 O O . TRP A 1 89 ? -12.412 10.972 6.829 1.00 93.62 89 TRP A O 1
ATOM 713 N N . HIS A 1 90 ? -13.594 12.737 7.562 1.00 95.75 90 HIS A N 1
ATOM 714 C CA . HIS A 1 90 ? -12.876 12.891 8.826 1.00 95.75 90 HIS A CA 1
ATOM 715 C C . HIS A 1 90 ? -12.888 11.613 9.673 1.00 95.75 90 HIS A C 1
ATOM 717 O O . HIS A 1 90 ? -11.880 11.312 10.313 1.00 95.75 90 HIS A O 1
ATOM 723 N N . ARG A 1 91 ? -13.959 10.809 9.606 1.00 95.69 91 ARG A N 1
ATOM 724 C CA . ARG A 1 91 ? -14.069 9.536 10.336 1.00 95.69 91 ARG A CA 1
ATOM 725 C C . ARG A 1 91 ? -13.049 8.487 9.900 1.00 95.69 91 ARG A C 1
ATOM 727 O O . ARG A 1 91 ? -12.878 7.530 10.636 1.00 95.69 91 ARG A O 1
ATOM 734 N N . LYS A 1 92 ? -12.420 8.651 8.726 1.00 96.88 92 LYS A N 1
ATOM 735 C CA . LYS A 1 92 ? -11.385 7.758 8.167 1.00 96.88 92 LYS A CA 1
ATOM 736 C C . LYS A 1 92 ? -10.101 8.499 7.791 1.00 96.88 92 LYS A C 1
ATOM 738 O O . LYS A 1 92 ? -9.306 8.044 6.970 1.00 96.88 92 LYS A O 1
ATOM 743 N N . SER A 1 93 ? -9.922 9.695 8.345 1.00 97.62 93 SER A N 1
ATOM 744 C CA . SER A 1 93 ? -8.828 10.592 7.981 1.00 97.62 93 SER A CA 1
ATOM 745 C C . SER A 1 93 ? -7.443 10.059 8.354 1.00 97.62 93 SER A C 1
ATOM 747 O O . SER A 1 93 ? -6.486 10.402 7.663 1.00 97.62 93 SER A O 1
ATOM 749 N N . ALA A 1 94 ? -7.306 9.193 9.367 1.00 98.00 94 ALA A N 1
ATOM 750 C CA . ALA A 1 94 ? -6.010 8.591 9.682 1.00 98.00 94 ALA A CA 1
ATOM 751 C C . ALA A 1 94 ? -5.519 7.664 8.556 1.00 98.00 94 ALA A C 1
ATOM 753 O O . ALA A 1 94 ? -4.346 7.720 8.183 1.00 98.00 94 ALA A O 1
ATOM 754 N N . PHE A 1 95 ? -6.415 6.872 7.963 1.00 98.44 95 PHE A N 1
ATOM 755 C CA . PHE A 1 95 ? -6.110 6.069 6.780 1.00 98.44 95 PHE A CA 1
ATOM 756 C C . PHE A 1 95 ? -5.916 6.939 5.537 1.00 98.44 95 PHE A C 1
ATOM 758 O O . PHE A 1 95 ? -4.904 6.800 4.852 1.00 98.44 95 PHE A O 1
ATOM 765 N N . LEU A 1 96 ? -6.851 7.857 5.262 1.00 97.88 96 LEU A N 1
ATOM 766 C CA . LEU A 1 96 ? -6.875 8.619 4.008 1.00 97.88 96 LEU A CA 1
ATOM 767 C C . LEU A 1 96 ? -5.635 9.507 3.804 1.00 97.88 96 LEU A C 1
ATOM 769 O O . LEU A 1 96 ? -5.191 9.668 2.671 1.00 97.88 96 LEU A O 1
ATOM 773 N N . VAL A 1 97 ? -5.029 10.032 4.876 1.00 97.06 97 VAL A N 1
ATOM 774 C CA . VAL A 1 97 ? -3.760 10.783 4.784 1.00 97.06 97 VAL A CA 1
ATOM 775 C C . VAL A 1 97 ? -2.631 9.905 4.237 1.00 97.06 97 VAL A C 1
ATOM 777 O O . VAL A 1 97 ? -1.903 10.315 3.338 1.00 97.06 97 VAL A O 1
ATOM 780 N N . TYR A 1 98 ? -2.498 8.679 4.745 1.00 98.25 98 TYR A N 1
ATOM 781 C CA . TYR A 1 98 ? -1.473 7.738 4.287 1.00 98.25 98 TYR A CA 1
ATOM 782 C C . TYR A 1 98 ? -1.789 7.160 2.907 1.00 98.25 98 TYR A C 1
ATOM 784 O O . TYR A 1 98 ? -0.877 6.936 2.117 1.00 98.25 98 TYR A O 1
ATOM 792 N N . HIS A 1 99 ? -3.068 6.917 2.619 1.00 98.31 99 HIS A N 1
ATOM 793 C CA . HIS A 1 99 ? -3.538 6.430 1.323 1.00 98.31 99 HIS A CA 1
ATOM 794 C C . HIS A 1 99 ? -3.211 7.415 0.195 1.00 98.31 99 HIS A C 1
ATOM 796 O O . HIS A 1 99 ? -2.657 7.006 -0.826 1.00 98.31 99 HIS A O 1
ATOM 802 N N . PHE A 1 100 ? -3.439 8.713 0.417 1.00 97.62 100 PHE A N 1
ATOM 803 C CA . PHE A 1 100 ? -3.093 9.751 -0.553 1.00 97.62 100 PHE A CA 1
ATOM 804 C C . PHE A 1 100 ? -1.591 9.755 -0.866 1.00 97.62 100 PHE A C 1
ATOM 806 O O . PHE A 1 100 ? -1.198 9.722 -2.031 1.00 97.62 100 PHE A O 1
ATOM 813 N N . GLU A 1 101 ? -0.743 9.706 0.163 1.00 98.19 101 GLU A N 1
ATOM 814 C CA . GLU A 1 101 ? 0.713 9.608 -0.007 1.00 98.19 101 GLU A CA 1
ATOM 815 C C . GLU A 1 101 ? 1.133 8.303 -0.703 1.00 98.19 101 GLU A C 1
ATOM 817 O O . GLU A 1 101 ? 2.027 8.307 -1.553 1.00 98.19 101 GLU A O 1
ATOM 822 N N . ALA A 1 102 ? 0.469 7.183 -0.395 1.00 98.50 102 ALA A N 1
ATOM 823 C CA . ALA A 1 102 ? 0.736 5.897 -1.030 1.00 98.50 102 ALA A CA 1
ATOM 824 C C . ALA A 1 102 ? 0.456 5.933 -2.540 1.00 98.50 102 ALA A C 1
ATOM 826 O O . ALA A 1 102 ? 1.255 5.405 -3.311 1.00 98.50 102 ALA A O 1
ATOM 827 N N . PHE A 1 103 ? -0.613 6.600 -2.983 1.00 98.19 103 PHE A N 1
ATOM 828 C CA . PHE A 1 103 ? -0.903 6.773 -4.408 1.00 98.19 103 PHE A CA 1
ATOM 829 C C . PHE A 1 103 ? 0.231 7.493 -5.150 1.00 98.19 103 PHE A C 1
ATOM 831 O O . PHE A 1 103 ? 0.718 7.004 -6.175 1.00 98.19 103 PHE A O 1
ATOM 838 N N . PHE A 1 104 ? 0.704 8.633 -4.631 1.00 98.19 104 PHE A N 1
ATOM 839 C CA . PHE A 1 104 ? 1.810 9.349 -5.273 1.00 98.19 104 PHE A CA 1
ATOM 840 C C . PHE A 1 104 ? 3.107 8.548 -5.210 1.00 98.19 104 PHE A C 1
ATOM 842 O O . PHE A 1 104 ? 3.842 8.513 -6.197 1.00 98.19 104 PHE A O 1
ATOM 849 N N . ALA A 1 105 ? 3.378 7.859 -4.101 1.00 98.50 105 ALA A N 1
ATOM 850 C CA . ALA A 1 105 ? 4.535 6.978 -3.990 1.00 98.50 105 ALA A CA 1
ATOM 851 C C . ALA A 1 105 ? 4.498 5.845 -5.034 1.00 98.50 105 ALA A C 1
ATOM 853 O O . ALA A 1 105 ? 5.520 5.592 -5.675 1.00 98.50 105 ALA A O 1
ATOM 854 N N . ALA A 1 106 ? 3.334 5.232 -5.276 1.00 98.69 106 ALA A N 1
ATOM 855 C CA . ALA A 1 106 ? 3.147 4.190 -6.286 1.00 98.69 106 ALA A CA 1
ATOM 856 C C . ALA A 1 106 ? 3.381 4.725 -7.706 1.00 98.69 106 ALA A C 1
ATOM 858 O O . ALA A 1 106 ? 4.109 4.122 -8.496 1.00 98.69 106 ALA A O 1
ATOM 859 N N . HIS A 1 107 ? 2.826 5.899 -8.020 1.00 97.94 107 HIS A N 1
ATOM 860 C CA . HIS A 1 107 ? 3.045 6.547 -9.312 1.00 97.94 107 HIS A CA 1
ATOM 861 C C . HIS A 1 107 ? 4.509 6.892 -9.553 1.00 97.94 107 HIS A C 1
ATOM 863 O O . HIS A 1 107 ? 5.038 6.632 -10.634 1.00 97.94 107 HIS A O 1
ATOM 869 N N . ARG A 1 108 ? 5.178 7.472 -8.552 1.00 98.31 108 ARG A N 1
ATOM 870 C CA . ARG A 1 108 ? 6.601 7.804 -8.659 1.00 98.31 108 ARG A CA 1
ATOM 871 C C . ARG A 1 108 ? 7.433 6.540 -8.797 1.00 98.31 108 ARG A C 1
ATOM 873 O O . ARG A 1 108 ? 8.272 6.486 -9.682 1.00 98.31 108 ARG A O 1
ATOM 880 N N . SER A 1 109 ? 7.124 5.501 -8.026 1.00 98.56 109 SER A N 1
ATOM 881 C CA . SER A 1 109 ? 7.748 4.185 -8.151 1.00 98.56 109 SER A CA 1
ATOM 882 C C . SER A 1 109 ? 7.674 3.632 -9.582 1.00 98.56 109 SER A C 1
ATOM 884 O O . SER A 1 109 ? 8.698 3.229 -10.131 1.00 98.56 109 SER A O 1
ATOM 886 N N . LEU A 1 110 ? 6.500 3.684 -10.225 1.00 98.62 110 LEU A N 1
ATOM 887 C CA . LEU A 1 110 ? 6.340 3.260 -11.619 1.00 98.62 110 LEU A CA 1
ATOM 888 C C . LEU A 1 110 ? 7.180 4.105 -12.591 1.00 98.62 110 LEU A C 1
ATOM 890 O O . LEU A 1 110 ? 7.817 3.551 -13.484 1.00 98.62 110 LEU A O 1
ATOM 894 N N . ILE A 1 111 ? 7.208 5.429 -12.416 1.00 98.25 111 ILE A N 1
ATOM 895 C CA . ILE A 1 111 ? 8.004 6.331 -13.265 1.00 98.25 111 ILE A CA 1
ATOM 896 C C . ILE A 1 111 ? 9.500 6.014 -13.148 1.00 98.25 111 ILE A C 1
ATOM 898 O O . ILE A 1 111 ? 10.166 5.899 -14.174 1.00 98.25 111 ILE A O 1
ATOM 902 N N . GLU A 1 112 ? 10.014 5.805 -11.932 1.00 97.94 112 GLU A N 1
ATOM 903 C CA . GLU A 1 112 ? 11.419 5.431 -11.718 1.00 97.94 112 GLU A CA 1
ATOM 904 C C . GLU A 1 112 ? 11.761 4.094 -12.399 1.00 97.94 112 GLU A C 1
ATOM 906 O O . GLU A 1 112 ? 12.812 3.961 -13.030 1.00 97.94 112 GLU A O 1
ATOM 911 N N . ALA A 1 113 ? 10.857 3.107 -12.349 1.00 97.81 113 ALA A N 1
ATOM 912 C CA . ALA A 1 113 ? 11.058 1.830 -13.035 1.00 97.81 113 ALA A CA 1
ATOM 913 C C . ALA A 1 113 ? 11.107 1.999 -14.561 1.00 97.81 113 ALA A C 1
ATOM 915 O O . ALA A 1 113 ? 11.953 1.395 -15.222 1.00 97.81 113 ALA A O 1
ATOM 916 N N . LEU A 1 114 ? 10.229 2.837 -15.124 1.00 98.06 114 LEU A N 1
ATOM 917 C CA . LEU A 1 114 ? 10.215 3.143 -16.557 1.00 98.06 114 LEU A CA 1
ATOM 918 C C . LEU A 1 114 ? 11.467 3.920 -16.993 1.00 98.06 114 LEU A C 1
ATOM 920 O O . LEU A 1 114 ? 11.947 3.720 -18.107 1.00 98.06 114 LEU A O 1
ATOM 924 N N . ALA A 1 115 ? 12.019 4.762 -16.122 1.00 97.06 115 ALA A N 1
ATOM 925 C CA . ALA A 1 115 ? 13.275 5.478 -16.343 1.00 97.06 115 ALA A CA 1
ATOM 926 C C . ALA A 1 115 ? 14.525 4.571 -16.258 1.00 97.06 115 ALA A C 1
ATOM 928 O O . ALA A 1 115 ? 15.589 4.949 -16.747 1.00 97.06 115 ALA A O 1
ATOM 929 N N . GLY A 1 116 ? 14.401 3.359 -15.698 1.00 94.88 116 GLY A N 1
ATOM 930 C CA . GLY A 1 116 ? 15.502 2.401 -15.519 1.00 94.88 116 GLY A CA 1
ATOM 931 C C . GLY A 1 116 ? 16.195 2.468 -14.149 1.00 94.88 116 GLY A C 1
ATOM 932 O O . GLY A 1 116 ? 17.250 1.854 -13.963 1.00 94.88 116 GLY A O 1
ATOM 933 N N . TYR A 1 117 ? 15.606 3.183 -13.183 1.00 95.19 117 TYR A N 1
ATOM 934 C CA . TYR A 1 117 ? 16.067 3.297 -11.795 1.00 95.19 117 TYR A CA 1
ATOM 935 C C . TYR A 1 117 ? 15.346 2.291 -10.886 1.00 95.19 117 TYR A C 1
ATOM 937 O O . TYR A 1 117 ? 14.586 2.649 -9.981 1.00 95.19 117 TYR A O 1
ATOM 945 N N . TYR A 1 118 ? 15.565 0.996 -11.127 1.00 94.56 118 TYR A N 1
ATOM 946 C CA . TYR A 1 118 ? 14.823 -0.078 -10.459 1.00 94.56 118 TYR A CA 1
ATOM 947 C C . TYR A 1 118 ? 15.017 -0.086 -8.942 1.00 94.56 118 TYR A C 1
ATOM 949 O O . TYR A 1 118 ? 14.053 -0.293 -8.208 1.00 94.56 118 TYR A O 1
ATOM 957 N N . ASN A 1 119 ? 16.223 0.192 -8.441 1.00 93.50 119 ASN A N 1
ATOM 958 C CA . ASN A 1 119 ? 16.453 0.254 -6.996 1.00 93.50 119 ASN A CA 1
ATOM 959 C C . ASN A 1 119 ? 15.602 1.345 -6.311 1.00 93.50 119 ASN A C 1
ATOM 961 O O . ASN A 1 119 ? 15.001 1.110 -5.256 1.00 93.50 119 ASN A O 1
ATOM 965 N N . ALA A 1 120 ? 15.516 2.531 -6.926 1.00 94.50 120 ALA A N 1
ATOM 966 C CA . ALA A 1 120 ? 14.656 3.612 -6.445 1.00 94.50 120 ALA A CA 1
ATOM 967 C C . ALA A 1 120 ? 13.175 3.220 -6.545 1.00 94.50 120 ALA A C 1
ATOM 969 O O . ALA A 1 120 ? 12.425 3.387 -5.580 1.00 94.50 120 ALA A O 1
ATOM 970 N N . ALA A 1 121 ? 12.780 2.610 -7.666 1.00 97.44 121 ALA A N 1
ATOM 971 C CA . ALA A 1 121 ? 11.427 2.125 -7.890 1.00 97.44 121 ALA A CA 1
ATOM 972 C C . ALA A 1 121 ? 10.973 1.135 -6.805 1.00 97.44 121 ALA A C 1
ATOM 974 O O . ALA A 1 121 ? 9.956 1.377 -6.152 1.00 97.44 121 ALA A O 1
ATOM 975 N N . TYR A 1 122 ? 11.733 0.068 -6.535 1.00 97.19 122 TYR A N 1
ATOM 976 C CA . TYR A 1 122 ? 11.390 -0.914 -5.496 1.00 97.19 122 TYR A CA 1
ATOM 977 C C . TYR A 1 122 ? 11.367 -0.307 -4.092 1.00 97.19 122 TYR A C 1
ATOM 979 O O . TYR A 1 122 ? 10.490 -0.642 -3.294 1.00 97.19 122 TYR A O 1
ATOM 987 N N . THR A 1 123 ? 12.273 0.628 -3.794 1.00 96.12 123 THR A N 1
ATOM 988 C CA . THR A 1 123 ? 12.276 1.342 -2.508 1.00 96.12 123 THR A CA 1
ATOM 989 C C . THR A 1 123 ? 10.988 2.147 -2.318 1.00 96.12 123 THR A C 1
ATOM 991 O O . THR A 1 123 ? 10.357 2.072 -1.261 1.00 96.12 123 THR A O 1
ATOM 994 N N . LEU A 1 124 ? 10.552 2.875 -3.350 1.00 98.00 124 LEU A N 1
ATOM 995 C CA . LEU A 1 124 ? 9.294 3.625 -3.331 1.00 98.00 124 LEU A CA 1
ATOM 996 C C . LEU A 1 124 ? 8.067 2.701 -3.271 1.00 98.00 124 LEU A C 1
ATOM 998 O O . LEU A 1 124 ? 7.103 3.010 -2.568 1.00 98.00 124 LEU A O 1
ATOM 1002 N N . LEU A 1 125 ? 8.105 1.543 -3.935 1.00 98.50 125 LEU A N 1
ATOM 1003 C CA . LEU A 1 125 ? 7.020 0.561 -3.876 1.00 98.50 125 LEU A CA 1
ATOM 1004 C C . LEU A 1 125 ? 6.907 -0.083 -2.489 1.00 98.50 125 LEU A C 1
ATOM 1006 O O . LEU A 1 125 ? 5.806 -0.261 -1.968 1.00 98.50 125 LEU A O 1
ATOM 1010 N N . ARG A 1 126 ? 8.039 -0.369 -1.836 1.00 98.00 126 ARG A N 1
ATOM 1011 C CA . ARG A 1 126 ? 8.053 -0.790 -0.430 1.00 98.00 126 ARG A CA 1
ATOM 1012 C C . ARG A 1 126 ? 7.413 0.264 0.459 1.00 98.00 126 ARG A C 1
ATOM 1014 O O . ARG A 1 126 ? 6.562 -0.068 1.279 1.00 98.00 126 ARG A O 1
ATOM 1021 N N . ASN A 1 127 ? 7.805 1.524 0.279 1.00 98.06 127 ASN A N 1
ATOM 1022 C CA . ASN A 1 127 ? 7.230 2.630 1.033 1.00 98.06 127 ASN A CA 1
ATOM 1023 C C . ASN A 1 127 ? 5.717 2.749 0.796 1.00 98.06 127 ASN A C 1
ATOM 1025 O O . ASN A 1 127 ? 4.976 2.958 1.744 1.00 98.06 127 ASN A O 1
ATOM 1029 N N . THR A 1 128 ? 5.250 2.531 -0.435 1.00 98.69 128 THR A N 1
ATOM 1030 C CA . THR A 1 128 ? 3.818 2.488 -0.776 1.00 98.69 128 THR A CA 1
ATOM 1031 C C . THR A 1 128 ? 3.073 1.451 0.067 1.00 98.69 128 THR A C 1
ATOM 1033 O O . THR A 1 128 ? 2.089 1.786 0.727 1.00 98.69 128 THR A O 1
ATOM 1036 N N . LEU A 1 129 ? 3.566 0.207 0.113 1.00 98.75 129 LEU A N 1
ATOM 1037 C CA . LEU A 1 129 ? 2.971 -0.844 0.943 1.00 98.75 129 LEU A CA 1
ATOM 1038 C C . LEU A 1 129 ? 3.022 -0.478 2.434 1.00 98.75 129 LEU A C 1
ATOM 1040 O O . LEU A 1 129 ? 2.034 -0.635 3.149 1.00 98.75 129 LEU A O 1
ATOM 1044 N N . GLU A 1 130 ? 4.154 0.042 2.913 1.00 98.56 130 GLU A N 1
ATOM 1045 C CA . GLU A 1 130 ? 4.283 0.476 4.304 1.00 98.56 130 GLU A CA 1
ATOM 1046 C C . GLU A 1 130 ? 3.292 1.582 4.669 1.00 98.56 130 GLU A C 1
ATOM 1048 O O . GLU A 1 130 ? 2.721 1.536 5.758 1.00 98.56 130 GLU A O 1
ATOM 1053 N N . LEU A 1 131 ? 3.080 2.556 3.782 1.00 98.69 131 LEU A N 1
ATOM 1054 C CA . LEU A 1 131 ? 2.136 3.648 3.986 1.00 98.69 131 LEU A CA 1
ATOM 1055 C C . LEU A 1 131 ? 0.705 3.116 4.093 1.00 98.69 131 LEU A C 1
ATOM 1057 O O . LEU A 1 131 ? 0.031 3.425 5.072 1.00 98.69 131 LEU A O 1
ATOM 1061 N N . LEU A 1 132 ? 0.275 2.257 3.164 1.00 98.69 132 LEU A N 1
ATOM 1062 C CA . LEU A 1 132 ? -1.068 1.662 3.185 1.00 98.69 132 LEU A CA 1
ATOM 1063 C C . LEU A 1 132 ? -1.344 0.925 4.500 1.00 98.69 132 LEU A C 1
ATOM 1065 O O . LEU A 1 132 ? -2.363 1.160 5.152 1.00 98.69 132 LEU A O 1
ATOM 1069 N N . LEU A 1 133 ? -0.416 0.067 4.933 1.00 98.81 133 LEU A N 1
ATOM 1070 C CA . LEU A 1 133 ? -0.625 -0.751 6.129 1.00 98.81 133 LEU A CA 1
ATOM 1071 C C . LEU A 1 133 ? -0.456 0.047 7.427 1.00 98.81 133 LEU A C 1
ATOM 1073 O O . LEU A 1 133 ? -1.199 -0.179 8.380 1.00 98.81 133 LEU A O 1
ATOM 1077 N N . LYS A 1 134 ? 0.474 1.009 7.488 1.00 98.56 134 LYS A N 1
ATOM 1078 C CA . LYS A 1 134 ? 0.586 1.911 8.648 1.00 98.56 134 LYS A CA 1
ATOM 1079 C C . LYS A 1 134 ? -0.643 2.808 8.764 1.00 98.56 134 LYS A C 1
ATOM 1081 O O . LYS A 1 134 ? -1.147 2.973 9.870 1.00 98.56 134 LYS A O 1
ATOM 1086 N N . GLY A 1 135 ? -1.154 3.328 7.648 1.00 98.56 135 GLY A N 1
ATOM 1087 C CA . GLY A 1 135 ? -2.405 4.083 7.603 1.00 98.56 135 GLY A CA 1
ATOM 1088 C C . GLY A 1 135 ? -3.571 3.268 8.151 1.00 98.56 135 GLY A C 1
ATOM 1089 O O . GLY A 1 135 ? -4.254 3.709 9.071 1.00 98.56 135 GLY A O 1
ATOM 1090 N N . ALA A 1 136 ? -3.740 2.037 7.660 1.00 98.75 136 ALA A N 1
ATOM 1091 C CA . ALA A 1 136 ? -4.778 1.125 8.136 1.00 98.75 136 ALA A CA 1
ATOM 1092 C C . ALA A 1 136 ? -4.619 0.795 9.628 1.00 98.75 136 ALA A C 1
ATOM 1094 O O . ALA A 1 136 ? -5.595 0.755 10.373 1.00 98.75 136 ALA A O 1
ATOM 1095 N N . PHE A 1 137 ? -3.383 0.604 10.092 1.00 98.62 137 PHE A N 1
ATOM 1096 C CA . PHE A 1 137 ? -3.099 0.332 11.497 1.00 98.62 137 PHE A CA 1
ATOM 1097 C C . PHE A 1 137 ? -3.489 1.502 12.399 1.00 98.62 137 PHE A C 1
ATOM 1099 O O . PHE A 1 137 ? -4.149 1.291 13.418 1.00 98.62 137 PHE A O 1
ATOM 1106 N N . TRP A 1 138 ? -3.109 2.729 12.034 1.00 98.38 138 TRP A N 1
ATOM 1107 C CA . TRP A 1 138 ? -3.459 3.918 12.809 1.00 98.38 138 TRP A CA 1
ATOM 1108 C C . TRP A 1 138 ? -4.955 4.209 12.769 1.00 98.38 138 TRP A C 1
ATOM 1110 O O . TRP A 1 138 ? -5.527 4.540 13.802 1.00 98.38 138 TRP A O 1
ATOM 1120 N N . GLU A 1 139 ? -5.607 3.987 11.633 1.00 98.56 139 GLU A N 1
ATOM 1121 C CA . GLU A 1 139 ? -7.062 4.064 11.517 1.00 98.56 139 GLU A CA 1
ATOM 1122 C C . GLU A 1 139 ? -7.757 3.067 12.449 1.00 98.56 139 GLU A C 1
ATOM 1124 O O . GLU A 1 139 ? -8.618 3.439 13.244 1.00 98.56 139 GLU A O 1
ATOM 1129 N N . CYS A 1 140 ? -7.323 1.806 12.458 1.00 98.31 140 CYS A N 1
ATOM 1130 C CA . CYS A 1 140 ? -7.838 0.832 13.413 1.00 98.31 140 CYS A CA 1
ATOM 1131 C C . CYS A 1 140 ? -7.578 1.277 14.860 1.00 98.31 140 CYS A C 1
ATOM 1133 O O . CYS A 1 140 ? -8.484 1.254 15.691 1.00 98.31 140 CYS A O 1
ATOM 1135 N N . MET A 1 141 ? -6.376 1.760 15.172 1.00 97.62 141 MET A N 1
ATOM 1136 C CA . MET A 1 141 ? -6.053 2.286 16.499 1.00 97.62 141 MET A CA 1
ATOM 1137 C C . MET A 1 141 ? -6.846 3.548 16.868 1.00 97.62 141 MET A C 1
ATOM 1139 O O . MET A 1 141 ? -6.909 3.875 18.053 1.00 97.62 141 MET A O 1
ATOM 1143 N N . ALA A 1 142 ? -7.484 4.245 15.926 1.00 97.38 142 ALA A N 1
ATOM 1144 C CA . ALA A 1 142 ? -8.361 5.380 16.207 1.00 97.38 142 ALA A CA 1
ATOM 1145 C C . ALA A 1 142 ? -9.760 4.943 16.677 1.00 97.38 142 ALA A C 1
ATOM 1147 O O . ALA A 1 142 ? -10.407 5.682 17.420 1.00 97.38 142 ALA A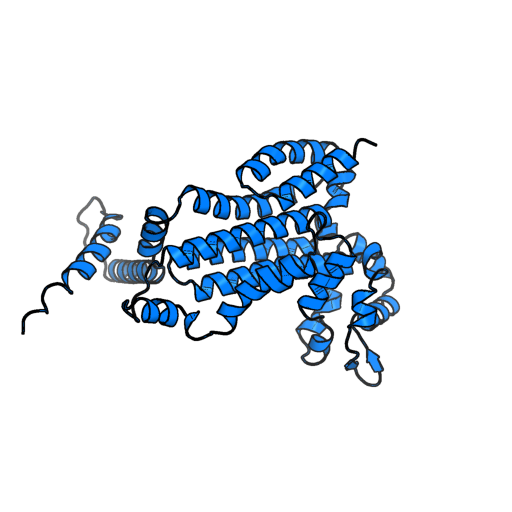 O 1
ATOM 1148 N N . HIS A 1 143 ? -10.165 3.700 16.413 1.00 96.44 143 HIS A N 1
ATOM 1149 C CA . HIS A 1 143 ? -11.482 3.191 16.796 1.00 96.44 143 HIS A CA 1
ATOM 1150 C C . HIS A 1 143 ? -11.438 2.176 17.948 1.00 96.44 143 HIS A C 1
ATOM 1152 O O . HIS A 1 143 ? -10.640 1.233 17.976 1.00 96.44 143 HIS A O 1
ATOM 1158 N N . ALA A 1 144 ? -12.360 2.314 18.901 1.00 94.69 144 ALA A N 1
ATOM 1159 C CA . ALA A 1 144 ? -12.475 1.469 20.087 1.00 94.69 144 ALA A CA 1
ATOM 1160 C C . ALA A 1 144 ? -12.647 -0.012 19.728 1.00 94.69 144 ALA A C 1
ATOM 1162 O O . ALA A 1 144 ? -11.956 -0.862 20.295 1.00 94.69 144 ALA A O 1
ATOM 1163 N N . LYS A 1 145 ? -13.473 -0.306 18.709 1.00 94.81 145 LYS A N 1
ATOM 1164 C CA . LYS A 1 145 ? -13.768 -1.676 18.251 1.00 94.81 145 LYS A CA 1
ATOM 1165 C C . LYS A 1 145 ? -12.517 -2.502 17.925 1.00 94.81 145 LYS A C 1
ATOM 1167 O O . LYS A 1 145 ? -12.542 -3.724 18.070 1.00 94.81 145 LYS A O 1
ATOM 1172 N N . PHE A 1 146 ? -11.437 -1.844 17.499 1.00 96.44 146 PHE A N 1
ATOM 1173 C CA . PHE A 1 146 ? -10.160 -2.484 17.190 1.00 96.44 146 PHE A CA 1
ATOM 1174 C C . PHE A 1 146 ? -9.169 -2.378 18.349 1.00 96.44 146 PHE A C 1
ATOM 1176 O O . PHE A 1 146 ? -8.568 -3.387 18.715 1.00 96.44 146 PHE A O 1
ATOM 1183 N N . ARG A 1 147 ? -9.035 -1.201 18.986 1.00 93.06 147 ARG A N 1
ATOM 1184 C CA . ARG A 1 147 ? -8.128 -1.003 20.137 1.00 93.06 147 ARG A CA 1
ATOM 1185 C C . ARG A 1 147 ? -8.360 -2.001 21.273 1.00 93.06 147 ARG A C 1
ATOM 1187 O O . ARG A 1 147 ? -7.413 -2.404 21.950 1.00 93.06 147 ARG A O 1
ATOM 1194 N N . GLU A 1 148 ? -9.607 -2.402 21.489 1.00 92.19 148 GLU A N 1
ATOM 1195 C CA . GLU A 1 148 ? -9.977 -3.364 22.532 1.00 92.19 148 GLU A CA 1
ATOM 1196 C C . GLU A 1 148 ? -9.562 -4.808 22.181 1.00 92.19 148 GLU A C 1
ATOM 1198 O O . GLU A 1 148 ? -9.287 -5.615 23.075 1.00 92.19 148 GLU A O 1
ATOM 1203 N N . LYS A 1 149 ? -9.409 -5.114 20.885 1.00 94.25 149 LYS A N 1
ATOM 1204 C CA . LYS A 1 149 ? -9.066 -6.433 20.326 1.00 94.25 149 LYS A CA 1
ATOM 1205 C C . LYS A 1 149 ? -7.614 -6.486 19.836 1.00 94.25 149 LYS A C 1
ATOM 1207 O O . LYS A 1 149 ? -7.340 -6.702 18.662 1.00 94.25 149 LYS A O 1
ATOM 1212 N N . THR A 1 150 ? -6.669 -6.257 20.739 1.00 93.19 150 THR A N 1
ATOM 1213 C CA . THR A 1 150 ? -5.234 -6.065 20.439 1.00 93.19 150 THR A CA 1
ATOM 1214 C C . THR A 1 150 ? -4.353 -7.228 20.910 1.00 93.19 150 THR A C 1
ATOM 1216 O O . THR A 1 150 ? -3.292 -7.032 21.502 1.00 93.19 150 THR A O 1
ATOM 1219 N N . ASP A 1 151 ? -4.792 -8.470 20.705 1.00 92.94 151 ASP A N 1
ATOM 1220 C CA . ASP A 1 151 ? -4.131 -9.642 21.299 1.00 92.94 151 ASP A CA 1
ATOM 1221 C C . ASP A 1 151 ? -2.743 -9.941 20.711 1.00 92.94 151 ASP A C 1
ATOM 1223 O O . ASP A 1 151 ? -1.882 -10.481 21.412 1.00 92.94 151 ASP A O 1
ATOM 1227 N N . ILE A 1 152 ? -2.474 -9.562 19.455 1.00 94.62 152 ILE A N 1
ATOM 1228 C CA . ILE A 1 152 ? -1.117 -9.647 18.891 1.00 94.62 152 ILE A CA 1
ATOM 1229 C C . ILE A 1 152 ? -0.212 -8.634 19.590 1.00 94.62 152 ILE A C 1
ATOM 1231 O O . ILE A 1 152 ? 0.839 -9.004 20.120 1.00 94.62 152 ILE A O 1
ATOM 1235 N N . LEU A 1 153 ? -0.658 -7.378 19.675 1.00 92.25 153 LEU A N 1
ATOM 1236 C CA . LEU A 1 153 ? 0.075 -6.306 20.344 1.00 92.25 153 LEU A CA 1
ATOM 1237 C C . LEU A 1 153 ? 0.374 -6.643 21.812 1.00 92.25 153 LEU A C 1
ATOM 1239 O O . LEU A 1 153 ? 1.528 -6.582 22.231 1.00 92.25 153 LEU A O 1
ATOM 1243 N N . LYS A 1 154 ? -0.619 -7.094 22.587 1.00 90.19 154 LYS A N 1
ATOM 1244 C CA . LYS A 1 154 ? -0.424 -7.478 23.999 1.00 90.19 154 LYS A CA 1
ATOM 1245 C C . LYS A 1 154 ? 0.664 -8.543 24.187 1.00 90.19 154 LYS A C 1
ATOM 1247 O O . LYS A 1 154 ? 1.324 -8.551 25.223 1.00 90.19 154 LYS A O 1
ATOM 1252 N N . ARG A 1 155 ? 0.848 -9.441 23.210 1.00 89.31 155 ARG A N 1
ATOM 1253 C CA . ARG A 1 155 ? 1.846 -10.522 23.266 1.00 89.31 155 ARG A CA 1
ATOM 1254 C C . ARG A 1 155 ? 3.234 -10.097 22.794 1.00 89.31 155 ARG A C 1
ATOM 1256 O O . ARG A 1 155 ? 4.218 -10.592 23.336 1.00 89.31 155 ARG A O 1
ATOM 1263 N N . LYS A 1 156 ? 3.323 -9.234 21.779 1.00 88.50 156 LYS A N 1
ATOM 1264 C CA . LYS A 1 156 ? 4.585 -8.941 21.073 1.00 88.50 156 LYS A CA 1
ATOM 1265 C C . LYS A 1 156 ? 5.218 -7.596 21.422 1.00 88.50 156 LYS A C 1
ATOM 1267 O O . LYS A 1 156 ? 6.402 -7.397 21.151 1.00 88.50 156 LYS A O 1
ATOM 1272 N N . LEU A 1 157 ? 4.469 -6.676 22.027 1.00 84.25 157 LEU A N 1
ATOM 1273 C CA . LEU A 1 157 ? 4.979 -5.341 22.315 1.00 84.25 157 LEU A CA 1
ATOM 1274 C C . LEU A 1 157 ? 6.086 -5.343 23.367 1.00 84.25 157 LEU A C 1
ATOM 1276 O O . LEU A 1 157 ? 5.979 -5.922 24.450 1.00 84.25 157 LEU A O 1
ATOM 1280 N N . LYS A 1 158 ? 7.142 -4.593 23.060 1.00 78.19 158 LYS A N 1
ATOM 1281 C CA . LYS A 1 158 ? 8.209 -4.291 24.007 1.00 78.19 158 LYS A CA 1
ATOM 1282 C C . LYS A 1 158 ? 7.736 -3.190 24.946 1.00 78.19 158 LYS A C 1
ATOM 1284 O O . LYS A 1 158 ? 7.270 -2.142 24.507 1.00 78.19 158 LYS A O 1
ATOM 1289 N N . LYS A 1 159 ? 7.910 -3.408 26.249 1.00 85.94 159 LYS A N 1
ATOM 1290 C CA . LYS A 1 159 ? 7.739 -2.349 27.246 1.00 85.94 159 LYS A CA 1
ATOM 1291 C C . LYS A 1 159 ? 9.041 -1.575 27.372 1.00 85.94 159 LYS A C 1
ATOM 1293 O O . LYS A 1 159 ? 10.063 -2.161 27.733 1.00 85.94 159 LYS A O 1
ATOM 1298 N N . ILE A 1 160 ? 9.000 -0.275 27.124 1.00 85.25 160 ILE A N 1
ATOM 1299 C CA . ILE A 1 160 ? 10.144 0.616 27.327 1.00 85.25 160 ILE A CA 1
ATOM 1300 C C . ILE A 1 160 ? 9.993 1.361 28.648 1.00 85.25 160 ILE A C 1
ATOM 1302 O O . ILE A 1 160 ? 8.884 1.534 29.153 1.00 85.25 160 ILE A O 1
ATOM 1306 N N . LYS A 1 161 ? 11.109 1.791 29.234 1.00 83.69 161 LYS A N 1
ATOM 1307 C CA . LYS A 1 161 ? 11.083 2.619 30.439 1.00 83.69 161 LYS A CA 1
ATOM 1308 C C . LYS A 1 161 ? 10.872 4.077 30.022 1.00 83.69 161 LYS A C 1
ATOM 1310 O O . LYS A 1 161 ? 11.773 4.671 29.446 1.00 83.69 161 LYS A O 1
ATOM 1315 N N . VAL A 1 162 ? 9.702 4.631 30.323 1.00 78.31 162 VAL A N 1
ATOM 1316 C CA . VAL A 1 162 ? 9.404 6.064 30.198 1.00 78.31 162 VAL A CA 1
ATOM 1317 C C . VAL A 1 162 ? 9.350 6.626 31.614 1.00 78.31 162 VAL A C 1
ATOM 1319 O O . VAL A 1 162 ? 8.525 6.196 32.425 1.00 78.31 162 VAL A O 1
ATOM 1322 N N . CYS A 1 163 ? 10.274 7.531 31.941 1.00 77.31 163 CYS A N 1
ATOM 1323 C CA . CYS A 1 163 ? 10.526 7.978 33.314 1.00 77.31 163 CYS A CA 1
ATOM 1324 C C . CYS A 1 163 ? 10.796 6.781 34.250 1.00 77.31 163 CYS A C 1
ATOM 1326 O O . CYS A 1 163 ? 11.795 6.079 34.092 1.00 77.31 163 CYS A O 1
ATOM 1328 N N . GLU A 1 164 ? 9.904 6.505 35.204 1.00 80.62 164 GLU A N 1
ATOM 1329 C CA . GLU A 1 164 ? 10.026 5.398 36.163 1.00 80.62 164 GLU A CA 1
ATOM 1330 C C . GLU A 1 164 ? 9.148 4.184 35.818 1.00 80.62 164 GLU A C 1
ATOM 1332 O O . GLU A 1 164 ? 9.255 3.139 36.461 1.00 80.62 164 GLU A O 1
ATOM 1337 N N . ARG A 1 165 ? 8.310 4.272 34.775 1.00 84.75 165 ARG A N 1
ATOM 1338 C CA . ARG A 1 165 ? 7.323 3.240 34.432 1.00 84.75 165 ARG A CA 1
ATOM 1339 C C . ARG A 1 165 ? 7.695 2.499 33.152 1.00 84.75 165 ARG A C 1
ATOM 1341 O O . ARG A 1 165 ? 8.200 3.077 32.195 1.00 84.75 165 ARG A O 1
ATOM 1348 N N . LYS A 1 166 ? 7.399 1.198 33.116 1.00 87.38 166 LYS A N 1
ATOM 1349 C CA . LYS A 1 166 ? 7.430 0.400 31.884 1.00 87.38 166 LYS A CA 1
ATOM 1350 C C . LYS A 1 166 ? 6.112 0.565 31.127 1.00 87.38 166 LYS A C 1
ATOM 1352 O O . LYS A 1 166 ? 5.069 0.158 31.640 1.00 87.38 166 LYS A O 1
ATOM 1357 N N . VAL A 1 167 ? 6.173 1.143 29.933 1.00 90.38 167 VAL A N 1
ATOM 1358 C CA . VAL A 1 167 ? 5.020 1.474 29.086 1.00 90.38 167 VAL A CA 1
ATOM 1359 C C . VAL A 1 167 ? 5.196 0.805 27.720 1.00 90.38 167 VAL A C 1
ATOM 1361 O O . VAL A 1 167 ? 6.308 0.731 27.202 1.00 90.38 167 VAL A O 1
ATOM 1364 N N . ASP A 1 168 ? 4.111 0.265 27.175 1.00 91.62 168 ASP A N 1
ATOM 1365 C CA . ASP A 1 168 ? 3.980 -0.148 25.773 1.00 91.62 168 ASP A CA 1
ATOM 1366 C C . ASP A 1 168 ? 2.996 0.801 25.058 1.00 91.62 168 ASP A C 1
ATOM 1368 O O . ASP A 1 168 ? 2.424 1.689 25.694 1.00 91.62 168 ASP A O 1
ATOM 1372 N N . ILE A 1 169 ? 2.783 0.647 23.746 1.00 92.56 169 ILE A N 1
ATOM 1373 C CA . ILE A 1 169 ? 1.896 1.561 23.007 1.00 92.56 169 ILE A CA 1
ATOM 1374 C C . ILE A 1 169 ? 0.455 1.540 23.546 1.00 92.56 169 ILE A C 1
ATOM 1376 O O . ILE A 1 169 ? -0.176 2.587 23.629 1.00 92.56 169 ILE A O 1
ATOM 1380 N N . LEU A 1 170 ? -0.061 0.399 24.013 1.00 92.81 170 LEU A N 1
ATOM 1381 C CA . LEU A 1 170 ? -1.406 0.333 24.600 1.00 92.81 170 LEU A CA 1
ATOM 1382 C C . LEU A 1 170 ? -1.470 1.084 25.937 1.00 92.81 170 LEU A C 1
ATOM 1384 O O . LEU A 1 170 ? -2.436 1.798 26.205 1.00 92.81 170 LEU A O 1
ATOM 1388 N N . GLY A 1 171 ? -0.425 0.961 26.758 1.00 91.50 171 GLY A N 1
ATOM 1389 C CA . GLY A 1 171 ? -0.246 1.736 27.981 1.00 91.50 171 GLY A CA 1
ATOM 1390 C C . GLY A 1 171 ? -0.166 3.238 27.712 1.00 91.50 171 GLY A C 1
ATOM 1391 O O . GLY A 1 171 ? -0.802 4.001 28.433 1.00 91.50 171 GLY A O 1
ATOM 1392 N N . TRP A 1 172 ? 0.533 3.645 26.648 1.00 92.62 172 TRP A N 1
ATOM 1393 C CA . TRP A 1 172 ? 0.606 5.038 26.199 1.00 92.62 172 TRP A CA 1
ATOM 1394 C C . TRP A 1 172 ? -0.783 5.601 25.881 1.00 92.62 172 TRP A C 1
ATOM 1396 O O . TRP A 1 172 ? -1.198 6.592 26.481 1.00 92.62 172 TRP A O 1
ATOM 1406 N N . PHE A 1 173 ? -1.548 4.925 25.014 1.00 93.00 173 PHE A N 1
ATOM 1407 C CA . PHE A 1 173 ? -2.934 5.309 24.717 1.00 93.00 173 PHE A CA 1
ATOM 1408 C C . PHE A 1 173 ? -3.799 5.341 25.982 1.00 93.00 173 PHE A C 1
ATOM 1410 O O . PHE A 1 173 ? -4.573 6.274 26.188 1.00 93.00 173 PHE A O 1
ATOM 1417 N N . GLY A 1 174 ? -3.649 4.343 26.858 1.00 92.44 174 GLY A N 1
ATOM 1418 C CA . GLY A 1 174 ? -4.373 4.270 28.122 1.00 92.44 174 GLY A CA 1
ATOM 1419 C C . GLY A 1 174 ? -4.102 5.461 29.041 1.00 92.44 174 GLY A C 1
ATOM 1420 O O . GLY A 1 174 ? -5.037 5.983 29.645 1.00 92.44 174 GLY A O 1
ATOM 1421 N N . ASP A 1 175 ? -2.853 5.911 29.136 1.00 92.00 175 ASP A N 1
ATOM 1422 C CA . ASP A 1 175 ? -2.479 7.067 29.949 1.00 92.00 175 ASP A CA 1
ATOM 1423 C C . ASP A 1 175 ? -2.999 8.375 29.324 1.00 92.00 175 ASP A C 1
ATOM 1425 O O . ASP A 1 175 ? -3.584 9.197 30.032 1.00 92.00 175 ASP A O 1
ATOM 1429 N N . VAL A 1 176 ? -2.917 8.528 27.995 1.00 91.88 176 VAL A N 1
ATOM 1430 C CA . VAL A 1 176 ? -3.491 9.684 27.281 1.00 91.88 176 VAL A CA 1
ATOM 1431 C C . VAL A 1 176 ? -5.005 9.778 27.492 1.00 91.88 176 VAL A C 1
ATOM 1433 O O . VAL A 1 176 ? -5.516 10.849 27.817 1.00 91.88 176 VAL A O 1
ATOM 1436 N N . PHE A 1 177 ? -5.732 8.666 27.373 1.00 93.88 177 PHE A N 1
ATOM 1437 C CA . PHE A 1 177 ? -7.185 8.656 27.559 1.00 93.88 177 PHE A CA 1
ATOM 1438 C C . PHE A 1 177 ? -7.629 8.800 29.015 1.00 93.88 177 PHE A C 1
ATOM 1440 O O . PHE A 1 177 ? -8.768 9.179 29.262 1.00 93.88 177 PHE A O 1
ATOM 1447 N N . LYS A 1 178 ? -6.771 8.496 29.994 1.00 94.44 178 LYS A N 1
ATOM 1448 C CA . LYS A 1 178 ? -7.058 8.820 31.400 1.00 94.44 178 LYS A CA 1
ATOM 1449 C C . LYS A 1 178 ? -6.958 10.318 31.659 1.00 94.44 178 LYS A C 1
ATOM 1451 O O . LYS A 1 178 ? -7.741 10.837 32.445 1.00 94.44 178 LYS A O 1
ATOM 1456 N N . LEU A 1 179 ? -6.003 10.990 31.015 1.00 93.31 179 LEU A N 1
ATOM 1457 C CA . LEU A 1 179 ? -5.819 12.436 31.138 1.00 93.31 179 LEU A CA 1
ATOM 1458 C C . LEU A 1 179 ? -6.907 13.223 30.400 1.00 93.31 179 LEU A C 1
ATOM 1460 O O . LEU A 1 179 ? -7.327 14.266 30.890 1.00 93.31 179 LEU A O 1
ATOM 1464 N N . LYS A 1 180 ? -7.343 12.729 29.236 1.00 93.81 180 LYS A N 1
ATOM 1465 C CA . LYS A 1 180 ? -8.379 13.346 28.393 1.00 93.81 180 LYS A CA 1
ATOM 1466 C C . LYS A 1 180 ? -9.372 12.294 27.883 1.00 93.81 180 LYS A C 1
ATOM 1468 O O . LYS A 1 180 ? -9.200 11.789 26.767 1.00 93.81 180 LYS A O 1
ATOM 1473 N N . PRO A 1 181 ? -10.368 11.895 28.697 1.00 93.06 181 PRO A N 1
ATOM 1474 C CA . PRO A 1 181 ? -11.340 10.863 28.332 1.00 93.06 181 PRO A CA 1
ATOM 1475 C C . PRO A 1 181 ? -12.161 11.184 27.078 1.00 93.06 181 PRO A C 1
ATOM 1477 O O . PRO A 1 181 ? -12.491 10.267 26.323 1.00 93.06 181 PRO A O 1
ATOM 1480 N N . GLU A 1 182 ? -12.445 12.464 26.831 1.00 93.81 182 GLU A N 1
ATOM 1481 C CA . GLU A 1 182 ? -13.190 12.980 25.677 1.00 93.81 182 GLU A CA 1
ATOM 1482 C C . GLU A 1 182 ? -12.571 12.570 24.334 1.00 93.81 182 GLU A C 1
ATOM 1484 O O . GLU A 1 182 ? -13.299 12.235 23.397 1.00 93.81 182 GLU A O 1
ATOM 1489 N N . ARG A 1 183 ? -11.237 12.430 24.280 1.00 91.62 183 ARG A N 1
ATOM 1490 C CA . ARG A 1 183 ? -10.509 12.004 23.075 1.00 91.62 183 ARG A CA 1
ATOM 1491 C C . ARG A 1 183 ? -10.970 10.655 22.539 1.00 91.62 183 ARG A C 1
ATOM 1493 O O . ARG A 1 183 ? -10.847 10.401 21.349 1.00 91.62 183 ARG A O 1
ATOM 1500 N N . LYS A 1 184 ? -11.489 9.765 23.392 1.00 90.62 184 LYS A N 1
ATOM 1501 C CA . LYS A 1 184 ? -11.999 8.469 22.924 1.00 90.62 184 LYS A CA 1
ATOM 1502 C C . LYS A 1 184 ? -13.164 8.639 21.954 1.00 90.62 184 LYS A C 1
ATOM 1504 O O . LYS A 1 184 ? -13.195 7.924 20.964 1.00 90.62 184 LYS A O 1
ATOM 1509 N N . GLY A 1 185 ? -14.092 9.547 22.261 1.00 93.38 185 GLY A N 1
ATOM 1510 C CA . GLY A 1 185 ? -15.242 9.840 21.407 1.00 93.38 185 GLY A CA 1
ATOM 1511 C C . GLY A 1 185 ? -14.846 10.677 20.195 1.00 93.38 185 GLY A C 1
ATOM 1512 O O . GLY A 1 185 ? -15.277 10.376 19.090 1.00 93.38 185 GLY A O 1
ATOM 1513 N N . GLU A 1 186 ? -13.959 11.660 20.380 1.00 95.44 186 GLU A N 1
ATOM 1514 C CA . GLU A 1 186 ? -13.458 12.500 19.281 1.00 95.44 186 GLU A CA 1
ATOM 1515 C C . GLU A 1 186 ? -12.813 11.672 18.162 1.00 95.44 186 GLU A C 1
ATOM 1517 O O . GLU A 1 186 ? -13.060 11.942 16.991 1.00 95.44 186 GLU A O 1
ATOM 1522 N N . LEU A 1 187 ? -12.042 10.632 18.502 1.00 96.62 187 LEU A N 1
ATOM 1523 C CA . LEU A 1 187 ? -11.404 9.766 17.504 1.00 96.62 187 LEU A CA 1
ATOM 1524 C C . LEU A 1 187 ? -12.391 8.927 16.679 1.00 96.62 187 LEU A C 1
ATOM 1526 O O . LEU A 1 187 ? -12.047 8.526 15.571 1.00 96.62 187 LEU A O 1
ATOM 1530 N N . GLU A 1 188 ? -13.597 8.649 17.183 1.00 95.31 188 GLU A N 1
ATOM 1531 C CA . GLU A 1 188 ? -14.622 7.940 16.399 1.00 95.31 188 GLU A CA 1
ATOM 1532 C C . GLU A 1 188 ? -15.219 8.833 15.297 1.00 95.31 188 GLU A C 1
ATOM 1534 O O . GLU A 1 188 ? -15.644 8.337 14.247 1.00 95.31 188 GLU A O 1
ATOM 1539 N N . GLU A 1 189 ? -15.218 10.149 15.531 1.00 95.44 189 GLU A N 1
ATOM 1540 C CA . GLU A 1 189 ? -15.724 11.174 14.614 1.00 95.44 189 GLU A CA 1
ATOM 1541 C C . GLU A 1 189 ? -14.628 11.726 13.687 1.00 95.44 189 GLU A C 1
ATOM 1543 O O . GLU A 1 189 ? -14.873 12.012 12.513 1.00 95.44 189 GLU A O 1
ATOM 1548 N N . VAL A 1 190 ? -13.403 11.865 14.201 1.00 97.12 190 VAL A N 1
ATOM 1549 C CA . VAL A 1 190 ? -12.237 12.406 13.492 1.00 97.12 190 VAL A CA 1
ATOM 1550 C C . VAL A 1 190 ? -11.018 11.532 13.789 1.00 97.12 190 VAL A C 1
ATOM 1552 O O . VAL A 1 190 ? -10.218 11.824 14.683 1.00 97.12 190 VAL A O 1
ATOM 1555 N N . SER A 1 191 ? -10.846 10.451 13.027 1.00 97.88 191 SER A N 1
ATOM 1556 C CA . SER A 1 191 ? -9.795 9.461 13.298 1.00 97.88 191 SER A CA 1
ATOM 1557 C C . SER A 1 191 ? -8.378 10.030 13.174 1.00 97.88 191 SER A C 1
ATOM 1559 O O . SER A 1 191 ? -7.480 9.623 13.911 1.00 97.88 191 SER A O 1
ATOM 1561 N N . GLY A 1 192 ? -8.181 11.049 12.331 1.00 97.31 192 GLY A N 1
ATOM 1562 C CA . GLY A 1 192 ? -6.918 11.766 12.145 1.00 97.31 192 GLY A CA 1
ATOM 1563 C C . GLY A 1 192 ? -6.392 12.446 13.411 1.00 97.31 192 GLY A C 1
ATOM 1564 O O . GLY A 1 192 ? -5.184 12.647 13.528 1.00 97.31 192 GLY A O 1
ATOM 1565 N N . GLY A 1 193 ? -7.250 12.690 14.412 1.00 97.00 193 GLY A N 1
ATOM 1566 C CA . GLY A 1 193 ? -6.826 13.146 15.741 1.00 97.00 193 GLY A CA 1
ATOM 1567 C C . GLY A 1 193 ? -5.876 12.169 16.448 1.00 97.00 193 GLY A C 1
ATOM 1568 O O . GLY A 1 193 ? -5.216 12.531 17.423 1.00 97.00 193 GLY A O 1
ATOM 1569 N N . ILE A 1 194 ? -5.741 10.931 15.951 1.00 97.25 194 ILE A N 1
ATOM 1570 C CA . ILE A 1 194 ? -4.742 9.988 16.451 1.00 97.25 194 ILE A CA 1
ATOM 1571 C C . ILE A 1 194 ? -3.322 10.524 16.268 1.00 97.25 194 ILE A C 1
ATOM 1573 O O . ILE A 1 194 ? -2.477 10.261 17.124 1.00 97.25 194 ILE A O 1
ATOM 1577 N N . PHE A 1 195 ? -3.056 11.311 15.220 1.00 96.75 195 PHE A N 1
ATOM 1578 C CA . PHE A 1 195 ? -1.726 11.861 14.959 1.00 96.75 195 PHE A CA 1
ATOM 1579 C C . PHE A 1 195 ? -1.271 12.829 16.049 1.00 96.75 195 PHE A C 1
ATOM 1581 O O . PHE A 1 195 ? -0.104 12.788 16.425 1.00 96.75 195 PHE A O 1
ATOM 1588 N N . ASP A 1 196 ? -2.189 13.560 16.681 1.00 94.88 196 ASP A N 1
ATOM 1589 C CA . ASP A 1 196 ? -1.876 14.396 17.847 1.00 94.88 196 ASP A CA 1
ATOM 1590 C C . ASP A 1 196 ? -1.508 13.564 19.088 1.00 94.88 196 ASP A C 1
ATOM 1592 O O . ASP A 1 196 ? -0.785 14.021 19.974 1.00 94.88 196 ASP A O 1
ATOM 1596 N N . ILE A 1 197 ? -2.013 12.329 19.182 1.00 94.50 197 ILE A N 1
ATOM 1597 C CA . ILE A 1 197 ? -1.720 11.404 20.289 1.00 94.50 197 ILE A CA 1
ATOM 1598 C C . ILE A 1 197 ? -0.362 10.729 20.102 1.00 94.50 197 ILE A C 1
ATOM 1600 O O . ILE A 1 197 ? 0.322 10.433 21.088 1.00 94.50 197 ILE A O 1
ATOM 1604 N N . ILE A 1 198 ? 0.014 10.454 18.852 1.00 94.88 198 ILE A N 1
ATOM 1605 C CA . ILE A 1 198 ? 1.230 9.706 18.523 1.00 94.88 198 ILE A CA 1
ATOM 1606 C C . ILE A 1 198 ? 2.378 10.586 18.021 1.00 94.88 198 ILE A C 1
ATOM 1608 O O . ILE A 1 198 ? 3.470 10.058 17.847 1.00 94.88 198 ILE A O 1
ATOM 1612 N N . ALA A 1 199 ? 2.188 11.899 17.842 1.00 94.69 199 ALA A N 1
ATOM 1613 C CA . ALA A 1 199 ? 3.217 12.827 17.355 1.00 94.69 199 ALA A CA 1
ATOM 1614 C C . ALA A 1 199 ? 4.548 12.679 18.113 1.00 94.69 199 ALA A C 1
ATOM 1616 O O . ALA A 1 199 ? 5.599 12.450 17.512 1.00 94.69 199 ALA A O 1
ATOM 1617 N N . SER A 1 200 ? 4.495 12.664 19.447 1.00 91.00 200 SER A N 1
ATOM 1618 C CA . SER A 1 200 ? 5.689 12.499 20.284 1.00 91.00 200 SER A CA 1
ATOM 1619 C C . SER A 1 200 ? 6.373 11.140 20.111 1.00 91.00 200 SER A C 1
ATOM 1621 O O . SER A 1 200 ? 7.576 11.035 20.343 1.00 91.00 200 SER A O 1
ATOM 1623 N N . LEU A 1 201 ? 5.642 10.097 19.687 1.00 92.31 201 LEU A N 1
ATOM 1624 C CA . LEU A 1 201 ? 6.232 8.792 19.373 1.00 92.31 201 LEU A CA 1
ATOM 1625 C C . LEU A 1 201 ? 7.130 8.862 18.137 1.00 92.31 201 LEU A C 1
ATOM 1627 O O . LEU A 1 201 ? 8.033 8.045 18.021 1.00 92.31 201 LEU A O 1
ATOM 1631 N N . PHE A 1 202 ? 6.904 9.807 17.224 1.00 89.69 202 PHE A N 1
ATOM 1632 C CA . PHE A 1 202 ? 7.747 10.004 16.043 1.00 89.69 202 PHE A CA 1
ATOM 1633 C C . PHE A 1 202 ? 8.887 10.989 16.292 1.00 89.69 202 PHE A C 1
ATOM 1635 O O . PHE A 1 202 ? 9.943 10.867 15.676 1.00 89.69 202 PHE A O 1
ATOM 1642 N N . GLU A 1 203 ? 8.728 11.931 17.216 1.00 90.62 203 GLU A N 1
ATOM 1643 C CA . GLU A 1 203 ? 9.753 12.931 17.518 1.00 90.62 203 GLU A CA 1
ATOM 1644 C C . GLU A 1 203 ? 10.833 12.374 18.456 1.00 90.62 203 GLU A C 1
ATOM 1646 O O . GLU A 1 203 ? 12.023 12.457 18.137 1.00 90.62 203 GLU A O 1
ATOM 1651 N N . ASP A 1 204 ? 10.441 11.708 19.547 1.00 91.38 204 ASP A N 1
ATOM 1652 C CA . ASP A 1 204 ? 11.358 11.221 20.582 1.00 91.38 204 ASP A CA 1
ATOM 1653 C C . ASP A 1 204 ? 11.954 9.840 20.249 1.00 91.38 204 ASP A C 1
ATOM 1655 O O . ASP A 1 204 ? 11.249 8.863 19.994 1.00 91.38 204 ASP A O 1
ATOM 1659 N N . LYS A 1 205 ? 13.288 9.737 20.285 1.00 88.94 205 LYS A N 1
ATOM 1660 C CA . LYS A 1 205 ? 14.035 8.523 19.911 1.00 88.94 205 LYS A CA 1
ATOM 1661 C C . LYS A 1 205 ? 13.714 7.305 20.785 1.00 88.94 205 LYS A C 1
ATOM 1663 O O . LYS A 1 205 ? 13.749 6.178 20.285 1.00 88.94 205 LYS A O 1
ATOM 1668 N N . GLU A 1 206 ? 13.456 7.499 22.074 1.00 87.56 206 GLU A N 1
ATOM 1669 C CA . GLU A 1 206 ? 13.108 6.407 22.979 1.00 87.56 206 GLU A CA 1
ATOM 1670 C C . GLU A 1 206 ? 11.648 6.001 22.790 1.00 87.56 206 GLU A C 1
ATOM 1672 O O . GLU A 1 206 ? 11.369 4.805 22.684 1.00 87.56 206 GLU A O 1
ATOM 1677 N N . LEU A 1 207 ? 10.737 6.967 22.638 1.00 89.62 207 LEU A N 1
ATOM 1678 C CA . LEU A 1 207 ? 9.320 6.694 22.388 1.00 89.62 207 LEU A CA 1
ATOM 1679 C C . LEU A 1 207 ? 9.067 6.026 21.033 1.00 89.62 207 LEU A C 1
ATOM 1681 O O . LEU A 1 207 ? 8.173 5.187 20.950 1.00 89.62 207 LEU A O 1
ATOM 1685 N N . ARG A 1 208 ? 9.891 6.279 20.005 1.00 91.12 208 ARG A N 1
ATOM 1686 C CA . ARG A 1 208 ? 9.824 5.565 18.710 1.00 91.12 208 ARG A CA 1
ATOM 1687 C C . ARG A 1 208 ? 9.849 4.048 18.856 1.00 91.12 208 ARG A C 1
ATOM 1689 O O . ARG A 1 208 ? 9.257 3.348 18.043 1.00 91.12 208 ARG A O 1
ATOM 1696 N N . LYS A 1 209 ? 10.494 3.521 19.901 1.00 90.25 209 LYS A N 1
ATOM 1697 C CA . LYS A 1 209 ? 10.561 2.074 20.174 1.00 90.25 209 LYS A CA 1
ATOM 1698 C C . LYS A 1 209 ? 9.212 1.477 20.604 1.00 90.25 209 LYS A C 1
ATOM 1700 O O . LYS A 1 209 ? 9.105 0.255 20.672 1.00 90.25 209 LYS A O 1
ATOM 1705 N N . LEU A 1 210 ? 8.211 2.311 20.913 1.00 91.88 210 LEU A N 1
ATOM 1706 C CA . LEU A 1 210 ? 6.826 1.889 21.147 1.00 91.88 210 LEU A CA 1
ATOM 1707 C C . LEU A 1 210 ? 6.092 1.544 19.854 1.00 91.88 210 LEU A C 1
ATOM 1709 O O . LEU A 1 210 ? 5.137 0.769 19.900 1.00 91.88 210 LEU A O 1
ATOM 1713 N N . ILE A 1 211 ? 6.507 2.125 18.726 1.00 93.25 211 ILE A N 1
ATOM 1714 C CA . ILE A 1 211 ? 5.889 1.859 17.431 1.00 93.25 211 ILE A CA 1
ATOM 1715 C C . ILE A 1 211 ? 6.205 0.401 17.059 1.00 93.25 211 ILE A C 1
ATOM 1717 O O . ILE A 1 211 ? 7.383 0.027 17.046 1.00 93.25 211 ILE A O 1
ATOM 1721 N N . PRO A 1 212 ? 5.189 -0.440 16.793 1.00 94.69 212 PRO A N 1
ATOM 1722 C CA . PRO A 1 212 ? 5.424 -1.829 16.428 1.00 94.69 212 PRO A CA 1
ATOM 1723 C C . PRO A 1 212 ? 6.237 -1.935 15.135 1.00 94.69 212 PRO A C 1
ATOM 1725 O O . PRO A 1 212 ? 6.122 -1.096 14.240 1.00 94.69 212 PRO A O 1
ATOM 1728 N N . ASP A 1 213 ? 7.036 -2.996 15.019 1.00 95.19 213 ASP A N 1
ATOM 1729 C CA . ASP A 1 213 ? 7.661 -3.321 13.740 1.00 95.19 213 ASP A CA 1
ATOM 1730 C C . ASP A 1 213 ? 6.611 -3.708 12.687 1.00 95.19 213 ASP A C 1
ATOM 1732 O O . ASP A 1 213 ? 5.461 -4.039 12.993 1.00 95.19 213 ASP A O 1
ATOM 1736 N N . PHE A 1 214 ? 7.019 -3.658 11.420 1.00 96.25 214 PHE A N 1
ATOM 1737 C CA . PHE A 1 214 ? 6.112 -3.868 10.297 1.00 96.25 214 PHE A CA 1
ATOM 1738 C C . PHE A 1 214 ? 5.440 -5.248 10.320 1.00 96.25 214 PHE A C 1
ATOM 1740 O O . PHE A 1 214 ? 4.248 -5.352 10.048 1.00 96.25 214 PHE A O 1
ATOM 1747 N N . ARG A 1 215 ? 6.162 -6.299 10.730 1.00 97.06 215 ARG A N 1
ATOM 1748 C CA . ARG A 1 215 ? 5.592 -7.647 10.877 1.00 97.06 215 ARG A CA 1
ATOM 1749 C C . ARG A 1 215 ? 4.452 -7.656 11.889 1.00 97.06 215 ARG A C 1
ATOM 1751 O O . ARG A 1 215 ? 3.385 -8.195 11.617 1.00 97.06 215 ARG A O 1
ATOM 1758 N N . THR A 1 216 ? 4.679 -7.039 13.046 1.00 97.50 216 THR A N 1
ATOM 1759 C CA . THR A 1 216 ? 3.683 -6.936 14.114 1.00 97.50 216 THR A CA 1
ATOM 1760 C C . THR A 1 216 ? 2.455 -6.151 13.649 1.00 97.50 216 THR A C 1
ATOM 1762 O O . THR A 1 216 ? 1.336 -6.509 14.014 1.00 97.50 216 THR A O 1
ATOM 1765 N N . ILE A 1 217 ? 2.642 -5.119 12.816 1.00 98.31 217 ILE A N 1
ATOM 1766 C CA . ILE A 1 217 ? 1.538 -4.393 12.172 1.00 98.31 217 ILE A CA 1
ATOM 1767 C C . ILE A 1 217 ? 0.724 -5.331 11.272 1.00 98.31 217 ILE A C 1
ATOM 1769 O O . ILE A 1 217 ? -0.491 -5.403 11.441 1.00 98.31 217 ILE A O 1
ATOM 1773 N N . VAL A 1 218 ? 1.367 -6.084 10.370 1.00 98.56 218 VAL A N 1
ATOM 1774 C CA . VAL A 1 218 ? 0.676 -7.026 9.468 1.00 98.56 218 VAL A CA 1
ATOM 1775 C C . VAL A 1 218 ? -0.108 -8.074 10.258 1.00 98.56 218 VAL A C 1
ATOM 1777 O O . VAL A 1 218 ? -1.292 -8.274 10.015 1.00 98.56 218 VAL A O 1
ATOM 1780 N N . GLU A 1 219 ? 0.508 -8.704 11.255 1.00 98.38 219 GLU A N 1
ATOM 1781 C CA . GLU A 1 219 ? -0.170 -9.707 12.085 1.00 98.38 219 GLU A CA 1
ATOM 1782 C C . GLU A 1 219 ? -1.363 -9.121 12.859 1.00 98.38 219 GLU A C 1
ATOM 1784 O O . GLU A 1 219 ? -2.398 -9.773 13.009 1.00 98.38 219 GLU A O 1
ATOM 1789 N N . GLN A 1 220 ? -1.244 -7.888 13.363 1.00 98.25 220 GLN A N 1
ATOM 1790 C CA . GLN A 1 220 ? -2.348 -7.239 14.065 1.00 98.25 220 GLN A CA 1
ATOM 1791 C C . GLN A 1 220 ? -3.488 -6.864 13.102 1.00 98.25 220 GLN A C 1
ATOM 1793 O O . GLN A 1 220 ? -4.649 -7.086 13.448 1.00 98.25 220 GLN A O 1
ATOM 1798 N N . LEU A 1 221 ? -3.182 -6.357 11.903 1.00 98.62 221 LEU A N 1
ATOM 1799 C CA . LEU A 1 221 ? -4.169 -6.071 10.852 1.00 98.62 221 LEU A CA 1
ATOM 1800 C C . LEU A 1 221 ? -4.909 -7.335 10.393 1.00 98.62 221 LEU A C 1
ATOM 1802 O O . LEU A 1 221 ? -6.130 -7.305 10.235 1.00 98.62 221 LEU A O 1
ATOM 1806 N N . ASP A 1 222 ? -4.194 -8.452 10.253 1.00 98.19 222 ASP A N 1
ATOM 1807 C CA . ASP A 1 222 ? -4.780 -9.766 9.973 1.00 98.19 222 ASP A CA 1
ATOM 1808 C C . ASP A 1 222 ? -5.765 -10.182 11.071 1.00 98.19 222 ASP A C 1
ATOM 1810 O O . ASP A 1 222 ? -6.923 -10.490 10.795 1.00 98.19 222 ASP A O 1
ATOM 1814 N N . SER A 1 223 ? -5.369 -10.056 12.342 1.00 97.69 223 SER A N 1
ATOM 1815 C CA . SER A 1 223 ? -6.265 -10.368 13.466 1.00 97.69 223 SER A CA 1
ATOM 1816 C C . SER A 1 223 ? -7.508 -9.464 13.547 1.00 97.69 223 SER A C 1
ATOM 1818 O O . SER A 1 223 ? -8.511 -9.843 14.151 1.00 97.69 223 SER A O 1
ATOM 1820 N N . TRP A 1 224 ? -7.464 -8.278 12.930 1.00 98.06 224 TRP A N 1
ATOM 1821 C CA . TRP A 1 224 ? -8.613 -7.383 12.775 1.00 98.06 224 TRP A CA 1
ATOM 1822 C C . TRP A 1 224 ? -9.448 -7.663 11.519 1.00 98.06 224 TRP A C 1
ATOM 1824 O O . TRP A 1 224 ? -10.490 -7.033 11.338 1.00 98.06 224 TRP A O 1
ATOM 1834 N N . GLY A 1 225 ? -9.026 -8.606 10.674 1.00 97.69 225 GLY A N 1
ATOM 1835 C CA . GLY A 1 225 ? -9.703 -8.976 9.434 1.00 97.69 225 GLY A CA 1
ATOM 1836 C C . GLY A 1 225 ? -9.486 -7.991 8.285 1.00 97.69 225 GLY A C 1
ATOM 1837 O O . GLY A 1 225 ? -10.229 -8.040 7.309 1.00 97.69 225 GLY A O 1
ATOM 1838 N N . VAL A 1 226 ? -8.486 -7.104 8.371 1.00 98.50 226 VAL A N 1
ATOM 1839 C CA . VAL A 1 226 ? -8.238 -6.060 7.355 1.00 98.50 226 VAL A CA 1
ATOM 1840 C C . VAL A 1 226 ? -7.791 -6.650 6.012 1.00 98.50 226 VAL A C 1
ATOM 1842 O O . VAL A 1 226 ? -7.988 -6.031 4.971 1.00 98.50 226 VAL A O 1
ATOM 1845 N N . PHE A 1 227 ? -7.241 -7.865 6.010 1.00 98.56 227 PHE A N 1
ATOM 1846 C CA . PHE A 1 227 ? -6.805 -8.553 4.792 1.00 98.56 227 PHE A CA 1
ATOM 1847 C C . PHE A 1 227 ? -7.833 -9.526 4.212 1.00 98.56 227 PHE A C 1
ATOM 1849 O O . PHE A 1 227 ? -7.540 -10.182 3.219 1.00 98.56 227 PHE A O 1
ATOM 1856 N N . HIS A 1 228 ? -9.026 -9.661 4.793 1.00 97.31 228 HIS A N 1
ATOM 1857 C CA . HIS A 1 228 ? -10.033 -10.574 4.248 1.00 97.31 228 HIS A CA 1
ATOM 1858 C C . HIS A 1 228 ? -10.431 -10.152 2.813 1.00 97.31 228 HIS A C 1
ATOM 1860 O O . HIS A 1 228 ? -10.787 -8.986 2.634 1.00 97.31 228 HIS A O 1
ATOM 1866 N N . PRO A 1 229 ? -10.380 -11.033 1.787 1.00 97.44 229 PRO A N 1
ATOM 1867 C CA . PRO A 1 229 ? -10.357 -12.502 1.842 1.00 97.44 229 PRO A CA 1
ATOM 1868 C C . PRO A 1 229 ? -9.006 -13.169 1.499 1.00 97.44 229 PRO A C 1
ATOM 1870 O O . PRO A 1 229 ? -8.974 -14.334 1.093 1.00 97.44 229 PRO A O 1
ATOM 1873 N N . ILE A 1 230 ? -7.883 -12.460 1.622 1.00 97.81 230 ILE A N 1
ATOM 1874 C CA . ILE A 1 230 ? -6.542 -13.012 1.378 1.00 97.81 230 ILE A CA 1
ATOM 1875 C C . ILE A 1 230 ? -6.289 -14.185 2.339 1.00 97.81 230 ILE A C 1
ATOM 1877 O O . ILE A 1 230 ? -6.502 -14.082 3.547 1.00 97.81 230 ILE A O 1
ATOM 1881 N N . GLN A 1 231 ? -5.834 -15.317 1.798 1.00 95.31 231 GLN A N 1
ATOM 1882 C CA . GLN A 1 231 ? -5.441 -16.480 2.595 1.00 95.31 231 GLN A CA 1
ATOM 1883 C C . GLN A 1 231 ? -4.002 -16.310 3.082 1.00 95.31 231 GLN A C 1
ATOM 1885 O O . GLN A 1 231 ? -3.145 -15.876 2.321 1.00 95.31 231 GLN A O 1
ATOM 1890 N N . ASN A 1 232 ? -3.744 -16.668 4.342 1.00 96.50 232 ASN A N 1
ATOM 1891 C CA . ASN A 1 232 ? -2.443 -16.516 5.004 1.00 96.50 232 ASN A CA 1
ATOM 1892 C C . ASN A 1 232 ? -1.799 -15.121 4.804 1.00 96.50 232 ASN A C 1
ATOM 1894 O O . ASN A 1 232 ? -0.681 -15.034 4.291 1.00 96.50 232 ASN A O 1
ATOM 1898 N N . PRO A 1 233 ? -2.444 -14.011 5.224 1.00 96.25 233 PRO A N 1
ATOM 1899 C CA . PRO A 1 233 ? -1.966 -12.661 4.901 1.00 96.25 233 PRO A CA 1
ATOM 1900 C C . PRO A 1 233 ? -0.546 -12.350 5.376 1.00 96.25 233 PRO A C 1
ATOM 1902 O O . PRO A 1 233 ? 0.171 -11.606 4.719 1.00 96.25 233 PRO A O 1
ATOM 1905 N N . VAL A 1 234 ? -0.106 -12.935 6.493 1.00 97.06 234 VAL A N 1
ATOM 1906 C CA . VAL A 1 234 ? 1.274 -12.767 6.978 1.00 97.06 234 VAL A CA 1
ATOM 1907 C C . VAL A 1 234 ? 2.286 -13.365 5.995 1.00 97.06 234 VAL A C 1
ATOM 1909 O O . VAL A 1 234 ? 3.324 -12.762 5.746 1.00 97.06 234 VAL A O 1
ATOM 1912 N N . GLU A 1 235 ? 1.992 -14.522 5.409 1.00 97.56 235 GLU A N 1
ATOM 1913 C CA . GLU A 1 235 ? 2.866 -15.148 4.415 1.00 97.56 235 GLU A CA 1
ATOM 1914 C C . GLU A 1 235 ? 2.886 -14.322 3.122 1.00 97.56 235 GLU A C 1
ATOM 1916 O O . GLU A 1 235 ? 3.950 -13.900 2.675 1.00 97.56 235 GLU A O 1
ATOM 1921 N N . GLU A 1 236 ? 1.714 -13.995 2.574 1.00 97.62 236 GLU A N 1
ATOM 1922 C CA . GLU A 1 236 ? 1.631 -13.290 1.290 1.00 97.62 236 GLU A CA 1
ATOM 1923 C C . GLU A 1 236 ? 2.113 -11.832 1.375 1.00 97.62 236 GLU A C 1
ATOM 1925 O O . GLU A 1 236 ? 2.916 -11.380 0.559 1.00 97.62 236 GLU A O 1
ATOM 1930 N N . VAL A 1 237 ? 1.660 -11.070 2.372 1.00 97.88 237 VAL A N 1
ATOM 1931 C CA . VAL A 1 237 ? 1.953 -9.631 2.457 1.00 97.88 237 VAL A CA 1
ATOM 1932 C C . VAL A 1 237 ? 3.342 -9.380 3.041 1.00 97.88 237 VAL A C 1
ATOM 1934 O O . VAL A 1 237 ? 4.086 -8.550 2.513 1.00 97.88 237 VAL A O 1
ATOM 1937 N N . TYR A 1 238 ? 3.709 -10.071 4.126 1.00 97.75 238 TYR A N 1
ATOM 1938 C CA . TYR A 1 238 ? 4.975 -9.815 4.816 1.00 97.75 238 TYR A CA 1
ATOM 1939 C C . TYR A 1 238 ? 6.133 -10.659 4.269 1.00 97.75 238 TYR A C 1
ATOM 1941 O O . TYR A 1 238 ? 7.150 -10.094 3.869 1.00 97.75 238 TYR A O 1
ATOM 1949 N N . GLU A 1 239 ? 6.007 -11.986 4.235 1.00 96.25 239 GLU A N 1
ATOM 1950 C CA . GLU A 1 239 ? 7.133 -12.849 3.838 1.00 96.25 239 GLU A CA 1
ATOM 1951 C C . GLU A 1 239 ? 7.389 -12.793 2.318 1.00 96.25 239 GLU A C 1
ATOM 1953 O O . GLU A 1 239 ? 8.543 -12.704 1.899 1.00 96.25 239 GLU A O 1
ATOM 1958 N N . HIS A 1 240 ? 6.341 -12.774 1.482 1.00 96.44 240 HIS A N 1
ATOM 1959 C CA . HIS A 1 240 ? 6.487 -12.706 0.022 1.00 96.44 240 HIS A CA 1
ATOM 1960 C C . HIS A 1 240 ? 6.637 -11.272 -0.496 1.00 96.44 240 HIS A C 1
ATOM 1962 O O . HIS A 1 240 ? 7.718 -10.896 -0.946 1.00 96.44 240 HIS A O 1
ATOM 1968 N N . ILE A 1 241 ? 5.579 -10.452 -0.457 1.00 97.69 241 ILE A N 1
ATOM 1969 C CA . ILE A 1 241 ? 5.592 -9.132 -1.113 1.00 97.69 241 ILE A CA 1
ATOM 1970 C C . ILE A 1 241 ? 6.624 -8.210 -0.454 1.00 97.69 241 ILE A C 1
ATOM 1972 O O . ILE A 1 241 ? 7.545 -7.728 -1.115 1.00 97.69 241 ILE A O 1
ATOM 1976 N N . TYR A 1 242 ? 6.502 -7.973 0.853 1.00 97.06 242 TYR A N 1
ATOM 1977 C CA . TYR A 1 242 ? 7.430 -7.097 1.566 1.00 97.06 242 TYR A CA 1
ATOM 1978 C C . TYR A 1 242 ? 8.851 -7.677 1.633 1.00 97.06 242 TYR A C 1
ATOM 1980 O O . TYR A 1 242 ? 9.824 -6.923 1.537 1.00 97.06 242 TYR A O 1
ATOM 1988 N N . GLY A 1 243 ? 8.987 -9.001 1.754 1.00 95.25 243 GLY A N 1
ATOM 1989 C CA . GLY A 1 243 ? 10.269 -9.700 1.698 1.00 95.25 243 GLY A CA 1
ATOM 1990 C C . GLY A 1 243 ? 11.010 -9.486 0.376 1.00 95.25 243 GLY A C 1
ATOM 1991 O O . GLY A 1 243 ? 12.193 -9.144 0.401 1.00 95.25 243 GLY A O 1
ATOM 1992 N N . GLU A 1 244 ? 10.330 -9.602 -0.772 1.00 93.75 244 GLU A N 1
ATOM 1993 C CA . GLU A 1 244 ? 10.924 -9.287 -2.080 1.00 93.75 244 GLU A CA 1
ATOM 1994 C C . GLU A 1 244 ? 11.309 -7.808 -2.182 1.00 93.75 244 GLU A C 1
ATOM 1996 O O . GLU A 1 244 ? 12.455 -7.509 -2.510 1.00 93.75 244 GLU A O 1
ATOM 2001 N N . LEU A 1 245 ? 10.403 -6.892 -1.823 1.00 94.44 245 LEU A N 1
ATOM 2002 C CA . LEU A 1 245 ? 10.654 -5.444 -1.850 1.00 94.44 245 LEU A CA 1
ATOM 2003 C C . LEU A 1 245 ? 11.837 -5.021 -0.964 1.00 94.44 245 LEU A C 1
ATOM 2005 O O . LEU A 1 245 ? 12.537 -4.050 -1.251 1.00 94.44 245 LEU A O 1
ATOM 2009 N N . SER A 1 246 ? 12.074 -5.741 0.132 1.00 90.62 246 SER A N 1
ATOM 2010 C CA . SER A 1 246 ? 13.150 -5.429 1.074 1.00 90.62 246 SER A CA 1
ATOM 2011 C C . SER A 1 246 ? 14.539 -5.793 0.547 1.00 90.62 246 SER A C 1
ATOM 2013 O O . SER A 1 246 ? 15.522 -5.214 1.012 1.00 90.62 246 SER A O 1
ATOM 2015 N N . LYS A 1 247 ? 14.651 -6.705 -0.430 1.00 87.44 247 LYS A N 1
ATOM 2016 C CA . LYS A 1 247 ? 15.947 -7.104 -1.010 1.00 87.44 247 LYS A CA 1
ATOM 2017 C C . LYS A 1 247 ? 16.657 -5.934 -1.690 1.00 87.44 247 LYS A C 1
ATOM 2019 O O . LYS A 1 247 ? 17.876 -5.829 -1.597 1.00 87.44 247 LYS A O 1
ATOM 2024 N N . ASP A 1 248 ? 15.897 -5.045 -2.318 1.00 83.00 248 ASP A N 1
ATOM 2025 C CA . ASP A 1 248 ? 16.416 -3.861 -3.004 1.00 83.00 248 ASP A CA 1
ATOM 2026 C C . ASP A 1 248 ? 16.833 -2.761 -2.019 1.00 83.00 248 ASP A C 1
ATOM 2028 O O . ASP A 1 248 ? 17.913 -2.187 -2.132 1.00 83.00 248 ASP A O 1
ATOM 2032 N N . VAL A 1 249 ? 16.060 -2.550 -0.950 1.00 74.75 249 VAL A N 1
ATOM 2033 C CA . VAL A 1 249 ? 16.384 -1.521 0.058 1.00 74.75 249 VAL A CA 1
ATOM 2034 C C . VAL A 1 249 ? 17.666 -1.826 0.836 1.00 74.75 249 VAL A C 1
ATOM 2036 O O . VAL A 1 249 ? 18.349 -0.913 1.297 1.00 74.75 249 VAL A O 1
ATOM 2039 N N . HIS A 1 250 ? 18.026 -3.101 0.980 1.00 75.56 250 HIS A N 1
ATOM 2040 C CA . HIS A 1 250 ? 19.271 -3.493 1.640 1.00 75.56 250 HIS A CA 1
ATOM 2041 C C . HIS A 1 250 ? 20.510 -3.399 0.741 1.00 75.56 250 HIS A C 1
ATOM 2043 O O . HIS A 1 250 ? 21.595 -3.759 1.197 1.00 75.56 250 HIS A O 1
ATOM 2049 N N . VAL A 1 251 ? 20.373 -2.882 -0.490 1.00 73.12 251 VAL A N 1
ATOM 2050 C CA . VAL A 1 251 ? 21.487 -2.636 -1.423 1.00 73.12 251 VAL A CA 1
ATOM 2051 C C . VAL A 1 251 ? 22.335 -3.901 -1.592 1.00 73.12 251 VAL A C 1
ATOM 2053 O O . VAL A 1 251 ? 23.567 -3.863 -1.592 1.00 73.12 251 VAL A O 1
ATOM 2056 N N . ILE A 1 252 ? 21.671 -5.060 -1.693 1.00 77.25 252 ILE A N 1
ATOM 2057 C CA . ILE A 1 252 ? 22.364 -6.309 -2.013 1.00 77.25 252 ILE A CA 1
ATOM 2058 C C . ILE A 1 252 ? 23.066 -6.066 -3.358 1.00 77.25 252 ILE A C 1
ATOM 2060 O O . ILE A 1 252 ? 22.411 -5.564 -4.274 1.00 77.25 252 ILE A O 1
ATOM 2064 N N . PRO A 1 253 ? 24.380 -6.330 -3.498 1.00 80.81 253 PRO A N 1
ATOM 2065 C CA . PRO A 1 253 ? 25.150 -5.831 -4.633 1.00 80.81 253 PRO A CA 1
ATOM 2066 C C . PRO A 1 253 ? 24.527 -6.120 -6.003 1.00 80.81 253 PRO A C 1
ATOM 2068 O O . PRO A 1 253 ? 24.503 -5.225 -6.842 1.00 80.81 253 PRO A O 1
ATOM 2071 N N . ASP A 1 254 ? 23.950 -7.308 -6.203 1.00 82.25 254 ASP A N 1
ATOM 2072 C CA . ASP A 1 254 ? 23.268 -7.744 -7.433 1.00 82.25 254 ASP A CA 1
ATOM 2073 C C . ASP A 1 254 ? 21.860 -7.147 -7.645 1.00 82.25 254 ASP A C 1
ATOM 2075 O O . ASP A 1 254 ? 21.316 -7.222 -8.747 1.00 82.25 254 ASP A O 1
ATOM 2079 N N . ARG A 1 255 ? 21.281 -6.529 -6.610 1.00 83.38 255 ARG A N 1
ATOM 2080 C CA . ARG A 1 255 ? 20.007 -5.788 -6.616 1.00 83.38 255 ARG A CA 1
ATOM 2081 C C . ARG A 1 255 ? 20.174 -4.288 -6.793 1.00 83.38 255 ARG A C 1
ATOM 2083 O O . ARG A 1 255 ? 19.189 -3.572 -6.921 1.00 83.38 255 ARG A O 1
ATOM 2090 N N . THR A 1 256 ? 21.402 -3.789 -6.832 1.00 86.19 256 THR A N 1
ATOM 2091 C CA . THR A 1 256 ? 21.651 -2.406 -7.248 1.00 86.19 256 THR A CA 1
ATOM 2092 C C . THR A 1 256 ? 21.515 -2.279 -8.762 1.00 86.19 256 THR A C 1
ATOM 2094 O O . THR A 1 256 ? 21.734 -3.247 -9.490 1.00 86.19 256 THR A O 1
ATOM 2097 N N . ASP A 1 257 ? 21.206 -1.085 -9.271 1.00 86.56 257 ASP A N 1
ATOM 2098 C CA . ASP A 1 257 ? 21.124 -0.879 -10.724 1.00 86.56 257 ASP A CA 1
ATOM 2099 C C . ASP A 1 257 ? 22.468 -1.171 -11.409 1.00 86.56 257 ASP A C 1
ATOM 2101 O O . ASP A 1 257 ? 22.506 -1.813 -12.457 1.00 86.56 257 ASP A O 1
ATOM 2105 N N . ILE A 1 258 ? 23.582 -0.815 -10.762 1.00 87.56 258 ILE A N 1
ATOM 2106 C CA . ILE A 1 258 ? 24.935 -1.161 -11.218 1.00 87.56 258 ILE A CA 1
ATOM 2107 C C . ILE A 1 258 ? 25.144 -2.681 -11.208 1.00 87.56 258 ILE A C 1
ATOM 2109 O O . ILE A 1 258 ? 25.652 -3.237 -12.177 1.00 87.56 258 ILE A O 1
ATOM 2113 N N . GLY A 1 259 ? 24.729 -3.376 -10.148 1.00 87.31 259 GLY A N 1
ATOM 2114 C CA . GLY A 1 259 ? 24.825 -4.833 -10.046 1.00 87.31 259 GLY A CA 1
ATOM 2115 C C . GLY A 1 259 ? 24.043 -5.562 -11.129 1.00 87.31 259 GLY A C 1
ATOM 2116 O O . GLY A 1 259 ? 24.571 -6.469 -11.774 1.00 87.31 259 GLY A O 1
ATOM 2117 N N . ARG A 1 260 ? 22.811 -5.117 -11.397 1.00 88.12 260 ARG A N 1
ATOM 2118 C CA . ARG A 1 260 ? 21.983 -5.650 -12.485 1.00 88.12 260 ARG A CA 1
ATOM 2119 C C . ARG A 1 260 ? 22.656 -5.500 -13.847 1.00 88.12 260 ARG A C 1
ATOM 2121 O O . ARG A 1 260 ? 22.550 -6.417 -14.665 1.00 88.12 260 ARG A O 1
ATOM 2128 N N . ARG A 1 261 ? 23.329 -4.369 -14.082 1.00 88.75 261 ARG A N 1
ATOM 2129 C CA . ARG A 1 261 ? 24.073 -4.076 -15.319 1.00 88.75 261 ARG A CA 1
ATOM 2130 C C . ARG A 1 261 ? 25.344 -4.920 -15.423 1.00 88.75 261 ARG A C 1
ATOM 2132 O O . ARG A 1 261 ? 25.558 -5.554 -16.453 1.00 88.75 261 ARG A O 1
ATOM 2139 N N . LEU A 1 262 ? 26.122 -5.024 -14.338 1.00 88.56 262 LEU A N 1
ATOM 2140 C CA . LEU A 1 262 ? 27.325 -5.869 -14.257 1.00 88.56 262 LEU A CA 1
ATOM 2141 C C . LEU A 1 262 ? 27.033 -7.310 -14.666 1.00 88.56 262 LEU A C 1
ATOM 2143 O O . LEU A 1 262 ? 27.745 -7.877 -15.491 1.00 88.56 262 LEU A O 1
ATOM 2147 N N . LEU A 1 263 ? 25.967 -7.891 -14.113 1.00 89.56 263 LEU A N 1
ATOM 2148 C CA . LEU A 1 263 ? 25.583 -9.277 -14.387 1.00 89.56 263 LEU A CA 1
ATOM 2149 C C . LEU A 1 263 ? 25.171 -9.524 -15.845 1.00 89.56 263 LEU A C 1
ATOM 2151 O O . LEU A 1 263 ? 25.165 -10.671 -16.284 1.00 89.56 263 LEU A O 1
ATOM 2155 N N . ARG A 1 264 ? 24.839 -8.467 -16.591 1.00 88.44 264 ARG A N 1
ATOM 2156 C CA . ARG A 1 264 ? 24.435 -8.526 -18.002 1.00 88.44 264 ARG A CA 1
ATOM 2157 C C . ARG A 1 264 ? 25.545 -8.099 -18.966 1.00 88.44 264 ARG A C 1
ATOM 2159 O O . ARG A 1 264 ? 25.346 -8.167 -20.171 1.00 88.44 264 ARG A O 1
ATOM 2166 N N . GLY A 1 265 ? 26.715 -7.699 -18.458 1.00 86.94 265 GLY A N 1
ATOM 2167 C CA . GLY A 1 265 ? 27.810 -7.189 -19.289 1.00 86.94 265 GLY A CA 1
ATOM 2168 C C . GLY A 1 265 ? 27.512 -5.829 -19.930 1.00 86.94 265 GLY A C 1
ATOM 2169 O O . GLY A 1 265 ? 28.100 -5.500 -20.956 1.00 86.94 265 GLY A O 1
ATOM 2170 N N . GLU A 1 266 ? 26.599 -5.060 -19.335 1.00 88.19 266 GLU A N 1
ATOM 2171 C CA . GLU A 1 266 ? 26.150 -3.757 -19.832 1.00 88.19 266 GLU A CA 1
ATOM 2172 C C . GLU A 1 266 ? 27.018 -2.606 -19.296 1.00 88.19 266 GLU A C 1
ATOM 2174 O O . GLU A 1 266 ? 27.779 -2.773 -18.335 1.00 88.19 266 GLU A O 1
ATOM 2179 N N . ASN A 1 267 ? 26.897 -1.411 -19.890 1.00 86.31 267 ASN A N 1
ATOM 2180 C CA . ASN A 1 267 ? 27.617 -0.231 -19.402 1.00 86.31 267 ASN A CA 1
ATOM 2181 C C . ASN A 1 267 ? 27.157 0.138 -17.978 1.00 86.31 267 ASN A C 1
ATOM 2183 O O . ASN A 1 267 ? 25.971 0.295 -17.694 1.00 86.31 267 ASN A O 1
ATOM 2187 N N . LEU A 1 268 ? 28.122 0.301 -17.075 1.00 84.75 268 LEU A N 1
ATOM 2188 C CA . LEU A 1 268 ? 27.888 0.588 -15.662 1.00 84.75 268 LEU A CA 1
ATOM 2189 C C . LEU A 1 268 ? 27.335 1.984 -15.409 1.00 84.75 268 LEU A C 1
ATOM 2191 O O . LEU A 1 268 ? 26.530 2.171 -14.496 1.00 84.75 268 LEU A O 1
ATOM 2195 N N . PHE A 1 269 ? 27.781 2.951 -16.206 1.00 85.81 269 PHE A N 1
ATOM 2196 C CA . PHE A 1 269 ? 27.533 4.372 -15.976 1.00 85.81 269 PHE A CA 1
ATOM 2197 C C . PHE A 1 269 ? 26.367 4.919 -16.798 1.00 85.81 269 PHE A C 1
ATOM 2199 O O . PHE A 1 269 ? 26.058 6.100 -16.696 1.00 85.81 269 PHE A O 1
ATOM 2206 N N . GLU A 1 270 ? 25.704 4.068 -17.578 1.00 86.50 270 GLU A N 1
ATOM 2207 C CA . GLU A 1 270 ? 24.520 4.434 -18.348 1.00 86.50 270 GLU A CA 1
ATOM 2208 C C . GLU A 1 270 ? 23.269 3.852 -17.699 1.00 86.50 270 GLU A C 1
ATOM 2210 O O . GLU A 1 270 ? 23.237 2.681 -17.308 1.00 86.50 270 GLU A O 1
ATOM 2215 N N . THR A 1 271 ? 22.223 4.667 -17.587 1.00 90.12 271 THR A N 1
ATOM 2216 C CA . THR A 1 271 ? 20.900 4.173 -17.219 1.00 90.12 271 THR A CA 1
ATOM 2217 C C . THR A 1 271 ? 20.318 3.414 -18.398 1.00 90.12 271 THR A C 1
ATOM 2219 O O . THR A 1 271 ? 20.104 3.986 -19.464 1.00 90.12 271 THR A O 1
ATOM 2222 N N . ILE A 1 272 ? 20.054 2.123 -18.207 1.00 90.75 272 ILE A N 1
ATOM 2223 C CA . ILE A 1 272 ? 19.486 1.266 -19.245 1.00 90.75 272 ILE A CA 1
ATOM 2224 C C . ILE A 1 272 ? 18.173 0.647 -18.788 1.00 90.75 272 ILE A C 1
ATOM 2226 O O . ILE A 1 272 ? 17.982 0.324 -17.613 1.00 90.75 272 ILE A O 1
ATOM 2230 N N . VAL A 1 273 ? 17.288 0.427 -19.754 1.00 93.38 273 VAL A N 1
ATOM 2231 C CA . VAL A 1 273 ? 16.061 -0.342 -19.562 1.00 93.38 273 VAL A CA 1
ATOM 2232 C C . VAL A 1 273 ? 16.395 -1.829 -19.559 1.00 93.38 273 VAL A C 1
ATOM 2234 O O . VAL A 1 273 ? 16.973 -2.338 -20.520 1.00 93.38 273 VAL A O 1
ATOM 2237 N N . ILE A 1 274 ? 15.977 -2.527 -18.505 1.00 94.44 274 ILE A N 1
ATOM 2238 C CA . ILE A 1 274 ? 16.122 -3.974 -18.334 1.00 94.44 274 ILE A CA 1
ATOM 2239 C C . ILE A 1 274 ? 14.713 -4.589 -18.363 1.00 94.44 274 ILE A C 1
ATOM 2241 O O . ILE A 1 274 ? 14.028 -4.575 -17.336 1.00 94.44 274 ILE A O 1
ATOM 2245 N N . PRO A 1 275 ? 14.245 -5.116 -19.513 1.00 94.56 275 PRO A N 1
ATOM 2246 C CA . PRO A 1 275 ? 12.865 -5.583 -19.671 1.00 94.56 275 PRO A CA 1
ATOM 2247 C C . PRO A 1 275 ? 12.441 -6.635 -18.643 1.00 94.56 275 PRO A C 1
ATOM 2249 O O . PRO A 1 275 ? 11.330 -6.566 -18.127 1.00 94.56 275 PRO A O 1
ATOM 2252 N N . GLU A 1 276 ? 13.328 -7.567 -18.280 1.00 94.50 276 GLU A N 1
ATOM 2253 C CA . GLU A 1 276 ? 13.008 -8.611 -17.298 1.00 94.50 276 GLU A CA 1
ATOM 2254 C C . GLU A 1 276 ? 12.830 -8.035 -15.889 1.00 94.50 276 GLU A C 1
ATOM 2256 O O . GLU A 1 276 ? 12.040 -8.543 -15.096 1.00 94.50 276 GLU A O 1
ATOM 2261 N N . GLU A 1 277 ? 13.565 -6.971 -15.559 1.00 95.12 277 GLU A N 1
ATOM 2262 C CA . GLU A 1 277 ? 13.419 -6.299 -14.269 1.00 95.12 277 GLU A CA 1
ATOM 2263 C C . GLU A 1 277 ? 12.152 -5.448 -14.233 1.00 95.12 277 GLU A C 1
ATOM 2265 O O . GLU A 1 277 ? 11.437 -5.464 -13.234 1.00 95.12 277 GLU A O 1
ATOM 2270 N N . LEU A 1 278 ? 11.834 -4.765 -15.337 1.00 97.19 278 LEU A N 1
ATOM 2271 C CA . LEU A 1 278 ? 10.576 -4.041 -15.479 1.00 97.19 278 LEU A CA 1
ATOM 2272 C C . LEU A 1 278 ? 9.379 -4.991 -15.340 1.00 97.19 278 LEU A C 1
ATOM 2274 O O . LEU A 1 278 ? 8.458 -4.697 -14.587 1.00 97.19 278 LEU A O 1
ATOM 2278 N N . ASP A 1 279 ? 9.410 -6.155 -15.989 1.00 97.44 279 ASP A N 1
ATOM 2279 C CA . ASP A 1 279 ? 8.342 -7.156 -15.900 1.00 97.44 279 ASP A CA 1
ATOM 2280 C C . ASP A 1 279 ? 8.109 -7.650 -14.460 1.00 97.44 279 ASP A C 1
ATOM 2282 O O . ASP A 1 279 ? 6.972 -7.713 -13.965 1.00 97.44 279 ASP A O 1
ATOM 2286 N N . ARG A 1 280 ? 9.203 -7.945 -13.751 1.00 96.50 280 ARG A N 1
ATOM 2287 C CA . ARG A 1 280 ? 9.166 -8.307 -12.332 1.00 96.50 280 ARG A CA 1
ATOM 2288 C C . ARG A 1 280 ? 8.592 -7.189 -11.472 1.00 96.50 280 ARG A C 1
ATOM 2290 O O . ARG A 1 280 ? 7.734 -7.455 -10.630 1.00 96.50 280 ARG A O 1
ATOM 2297 N N . PHE A 1 281 ? 9.047 -5.959 -11.695 1.00 97.94 281 PHE A N 1
ATOM 2298 C CA . PHE A 1 281 ? 8.574 -4.788 -10.973 1.00 97.94 281 PHE A CA 1
ATOM 2299 C C . PHE A 1 281 ? 7.068 -4.584 -11.179 1.00 97.94 281 PHE A C 1
ATOM 2301 O O . PHE A 1 281 ? 6.339 -4.462 -10.199 1.00 97.94 281 PHE A O 1
ATOM 2308 N N . LEU A 1 282 ? 6.581 -4.632 -12.426 1.00 98.56 282 LEU A N 1
ATOM 2309 C CA . LEU A 1 282 ? 5.157 -4.471 -12.748 1.00 98.56 282 LEU A CA 1
ATOM 2310 C C . LEU A 1 282 ? 4.293 -5.539 -12.070 1.00 98.56 282 LEU A C 1
ATOM 2312 O O . LEU A 1 282 ? 3.221 -5.230 -11.556 1.00 98.56 282 LEU A O 1
ATOM 2316 N N . THR A 1 283 ? 4.784 -6.781 -12.006 1.00 98.06 283 THR A N 1
ATOM 2317 C CA . THR A 1 283 ? 4.113 -7.871 -11.277 1.00 98.06 283 THR A CA 1
ATOM 2318 C C . THR A 1 283 ? 3.973 -7.549 -9.792 1.00 98.06 283 THR A C 1
ATOM 2320 O O . THR A 1 283 ? 2.923 -7.770 -9.194 1.00 98.06 283 THR A O 1
ATOM 2323 N N . LEU A 1 284 ? 5.041 -7.041 -9.176 1.00 98.31 284 LEU A N 1
ATOM 2324 C CA . LEU A 1 284 ? 5.054 -6.742 -7.750 1.00 98.31 284 LEU A CA 1
ATOM 2325 C C . LEU A 1 284 ? 4.210 -5.506 -7.425 1.00 98.31 284 LEU A C 1
ATOM 2327 O O . LEU A 1 284 ? 3.470 -5.524 -6.447 1.00 98.31 284 LEU A O 1
ATOM 2331 N N . LEU A 1 285 ? 4.267 -4.474 -8.271 1.00 98.75 285 LEU A N 1
ATOM 2332 C CA . LEU A 1 285 ? 3.418 -3.288 -8.185 1.00 98.75 285 LEU A CA 1
ATOM 2333 C C . LEU A 1 285 ? 1.940 -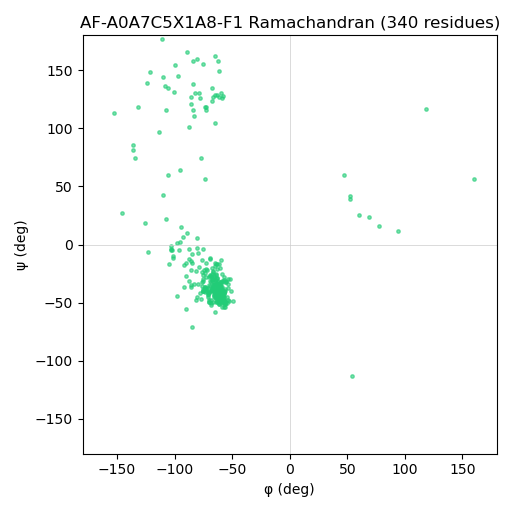3.674 -8.218 1.00 98.75 285 LEU A C 1
ATOM 2335 O O . LEU A 1 285 ? 1.184 -3.276 -7.336 1.00 98.75 285 LEU A O 1
ATOM 2339 N N . HIS A 1 286 ? 1.550 -4.495 -9.193 1.00 98.69 286 HIS A N 1
ATOM 2340 C CA . HIS A 1 286 ? 0.179 -4.980 -9.334 1.00 98.69 286 HIS A CA 1
ATOM 2341 C C . HIS A 1 286 ? -0.306 -5.722 -8.080 1.00 98.69 286 HIS A C 1
ATOM 2343 O O . HIS A 1 286 ? -1.366 -5.397 -7.549 1.00 98.69 286 HIS A O 1
ATOM 2349 N N . LYS A 1 287 ? 0.517 -6.617 -7.515 1.00 98.56 287 LYS A N 1
ATOM 2350 C CA . LYS A 1 287 ? 0.207 -7.295 -6.244 1.00 98.56 287 LYS A CA 1
ATOM 2351 C C . LYS A 1 287 ? 0.043 -6.332 -5.068 1.00 98.56 287 LYS A C 1
ATOM 2353 O O . LYS A 1 287 ? -0.861 -6.514 -4.256 1.00 98.56 287 LYS A O 1
ATOM 2358 N N . VAL A 1 288 ? 0.905 -5.318 -4.954 1.00 98.75 288 VAL A N 1
ATOM 2359 C CA . VAL A 1 288 ? 0.786 -4.296 -3.899 1.00 98.75 288 VAL A CA 1
ATOM 2360 C C . VAL A 1 288 ? -0.523 -3.522 -4.051 1.00 98.75 288 VAL A C 1
ATOM 2362 O O . VAL A 1 288 ? -1.174 -3.262 -3.041 1.00 98.75 288 VAL A O 1
ATOM 2365 N N . MET A 1 289 ? -0.936 -3.198 -5.281 1.00 98.81 289 MET A N 1
ATOM 2366 C CA . MET A 1 289 ? -2.218 -2.530 -5.528 1.00 98.81 289 MET A CA 1
ATOM 2367 C C . MET A 1 289 ? -3.403 -3.431 -5.166 1.00 98.81 289 MET A C 1
ATOM 2369 O O . MET A 1 289 ? -4.310 -2.968 -4.484 1.00 98.81 289 MET A O 1
ATOM 2373 N N . ASP A 1 290 ? -3.372 -4.720 -5.521 1.00 98.75 290 ASP A N 1
ATOM 2374 C CA . ASP A 1 290 ? -4.439 -5.675 -5.171 1.00 98.75 290 ASP A CA 1
ATOM 2375 C C . ASP A 1 290 ? -4.614 -5.800 -3.644 1.00 98.75 290 ASP A C 1
ATOM 2377 O O . ASP A 1 290 ? -5.725 -5.718 -3.120 1.00 98.75 290 ASP A O 1
ATOM 2381 N N . VAL A 1 291 ? -3.505 -5.888 -2.897 1.00 98.81 291 VAL A N 1
ATOM 2382 C CA . VAL A 1 291 ? -3.527 -5.842 -1.422 1.00 98.81 291 VAL A CA 1
ATOM 2383 C C . VAL A 1 291 ? -4.043 -4.493 -0.912 1.00 98.81 291 VAL A C 1
ATOM 2385 O O . VAL A 1 291 ? -4.841 -4.459 0.025 1.00 98.81 291 VAL A O 1
ATOM 2388 N N . GLY A 1 292 ? -3.607 -3.386 -1.516 1.00 98.75 292 GLY A N 1
ATOM 2389 C CA . GLY A 1 292 ? -4.047 -2.038 -1.162 1.00 98.75 292 GLY A CA 1
ATOM 2390 C C . GLY A 1 292 ? -5.559 -1.860 -1.284 1.00 98.75 292 GLY A C 1
ATOM 2391 O O . GLY A 1 292 ? -6.181 -1.349 -0.354 1.00 98.75 292 GLY A O 1
ATOM 2392 N N . VAL A 1 293 ? -6.150 -2.358 -2.373 1.00 98.81 293 VAL A N 1
ATOM 2393 C CA . VAL A 1 293 ? -7.601 -2.329 -2.609 1.00 98.81 293 VAL A CA 1
ATOM 2394 C C . VAL A 1 293 ? -8.346 -3.124 -1.535 1.00 98.81 293 VAL A C 1
ATOM 2396 O O . VAL A 1 293 ? -9.341 -2.647 -0.997 1.00 98.81 293 VAL A O 1
ATOM 2399 N N . VAL A 1 294 ? -7.858 -4.308 -1.147 1.00 98.75 294 VAL A N 1
ATOM 2400 C CA . VAL A 1 294 ? -8.470 -5.079 -0.046 1.00 98.75 294 VAL A CA 1
ATOM 2401 C C . VAL A 1 294 ? -8.446 -4.308 1.271 1.00 98.75 294 VAL A C 1
ATOM 2403 O O . VAL A 1 294 ? -9.454 -4.249 1.979 1.00 98.75 294 VAL A O 1
ATOM 2406 N N . VAL A 1 295 ? -7.296 -3.720 1.607 1.00 98.81 295 VAL A N 1
ATOM 2407 C CA . VAL A 1 295 ? -7.132 -2.933 2.833 1.00 98.81 295 VAL A CA 1
ATOM 2408 C C . VAL A 1 295 ? -8.103 -1.756 2.835 1.00 98.81 295 VAL A C 1
ATOM 2410 O O . VAL A 1 295 ? -8.822 -1.565 3.814 1.00 98.81 295 VAL A O 1
ATOM 2413 N N . GLU A 1 296 ? -8.168 -1.005 1.738 1.00 98.50 296 GLU A N 1
ATOM 2414 C CA . GLU A 1 296 ? -9.082 0.122 1.571 1.00 98.50 296 GLU A CA 1
ATOM 2415 C C . GLU A 1 296 ? -10.547 -0.293 1.758 1.00 98.50 296 GLU A C 1
ATOM 2417 O O . GLU A 1 296 ? -11.234 0.257 2.622 1.00 98.50 296 GLU A O 1
ATOM 2422 N N . LEU A 1 297 ? -11.015 -1.306 1.024 1.00 98.25 297 LEU A N 1
ATOM 2423 C CA . LEU A 1 297 ? -12.403 -1.770 1.094 1.00 98.25 297 LEU A CA 1
ATOM 2424 C C . LEU A 1 297 ? -12.789 -2.250 2.500 1.00 98.25 297 LEU A C 1
ATOM 2426 O O . LEU A 1 297 ? -13.907 -2.010 2.957 1.00 98.25 297 LEU A O 1
ATOM 2430 N N . ASN A 1 298 ? -11.872 -2.896 3.224 1.00 98.25 298 ASN A N 1
ATOM 2431 C CA . ASN A 1 298 ? -12.135 -3.346 4.591 1.00 98.25 298 ASN A CA 1
ATOM 2432 C C . ASN A 1 298 ? -12.108 -2.203 5.610 1.00 98.25 298 ASN A C 1
ATOM 2434 O O . ASN A 1 298 ? -12.941 -2.180 6.522 1.00 98.25 298 ASN A O 1
ATOM 2438 N N . ILE A 1 299 ? -11.198 -1.238 5.465 1.00 98.00 299 ILE A N 1
ATOM 2439 C CA . ILE A 1 299 ? -11.148 -0.051 6.329 1.00 98.00 299 ILE A CA 1
ATOM 2440 C C . ILE A 1 299 ? -12.396 0.823 6.149 1.00 98.00 299 ILE A C 1
ATOM 2442 O O . ILE A 1 299 ? -12.915 1.355 7.138 1.00 98.00 299 ILE A O 1
ATOM 2446 N N . LEU A 1 300 ? -12.903 0.919 4.918 1.00 96.56 300 LEU A N 1
ATOM 2447 C CA . LEU A 1 300 ? -14.090 1.695 4.545 1.00 96.56 300 LEU A CA 1
ATOM 2448 C C . LEU A 1 300 ? -15.393 0.875 4.575 1.00 96.56 300 LEU A C 1
ATOM 2450 O O . LEU A 1 300 ? -16.450 1.384 4.201 1.00 96.56 300 LEU A O 1
ATOM 2454 N N . SER A 1 301 ? -15.343 -0.374 5.049 1.00 94.94 301 SER A N 1
ATOM 2455 C CA . SER A 1 301 ? -16.471 -1.318 5.012 1.00 94.94 301 SER A CA 1
ATOM 2456 C C . SER A 1 301 ? -17.757 -0.779 5.636 1.00 94.94 301 SER A C 1
ATOM 2458 O O . SER A 1 301 ? -18.834 -0.997 5.088 1.00 94.94 301 SER A O 1
ATOM 2460 N N . ASP A 1 302 ? -17.672 -0.017 6.730 1.00 92.31 302 ASP A N 1
ATOM 2461 C CA . ASP A 1 302 ? -18.855 0.553 7.373 1.00 92.31 302 ASP A CA 1
ATOM 2462 C C . ASP A 1 302 ? -19.563 1.598 6.504 1.00 92.31 302 ASP A C 1
ATOM 2464 O O . ASP A 1 302 ? -20.782 1.717 6.587 1.00 92.31 302 ASP A O 1
ATOM 2468 N N . TRP A 1 303 ? -18.845 2.315 5.636 1.00 93.56 303 TRP A N 1
ATOM 2469 C CA . TRP A 1 303 ? -19.482 3.229 4.685 1.00 93.56 303 TRP A CA 1
ATOM 2470 C C . TRP A 1 303 ? -20.184 2.479 3.551 1.00 93.56 303 TRP A C 1
ATOM 2472 O O . TRP A 1 303 ? -21.267 2.881 3.129 1.00 93.56 303 TRP A O 1
ATOM 2482 N N . ILE A 1 304 ? -19.596 1.366 3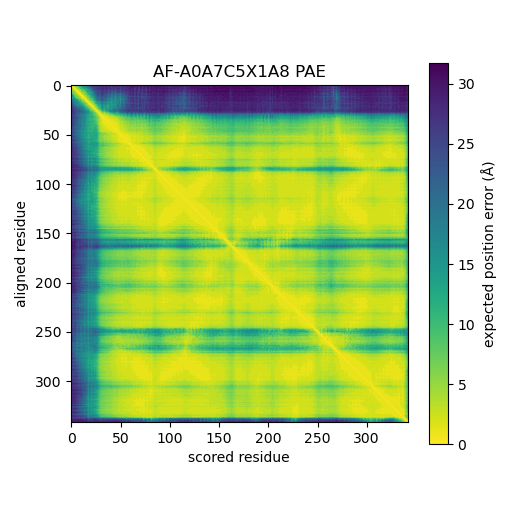.106 1.00 93.38 304 ILE A N 1
ATOM 2483 C CA . ILE A 1 304 ? -20.148 0.509 2.052 1.00 93.38 304 ILE A CA 1
ATOM 2484 C C . ILE A 1 304 ? -21.420 -0.189 2.542 1.00 93.38 304 ILE A C 1
ATOM 2486 O O . ILE A 1 304 ? -22.444 -0.192 1.865 1.00 93.38 304 ILE A O 1
ATOM 2490 N N . GLU A 1 305 ? -21.381 -0.778 3.733 1.00 90.62 305 GLU A N 1
ATOM 2491 C CA . GLU A 1 305 ? -22.473 -1.605 4.254 1.00 90.62 305 GLU A CA 1
ATOM 2492 C C . GLU A 1 305 ? -23.722 -0.787 4.620 1.00 90.62 305 GLU A C 1
ATOM 2494 O O . GLU A 1 305 ? -24.841 -1.297 4.551 1.00 90.62 305 GLU A O 1
ATOM 2499 N N . GLN A 1 306 ? -23.550 0.487 4.980 1.00 89.25 306 GLN A N 1
ATOM 2500 C CA . GLN A 1 306 ? -24.632 1.346 5.471 1.00 89.25 306 GLN A CA 1
ATOM 2501 C C . GLN A 1 306 ? -25.406 2.082 4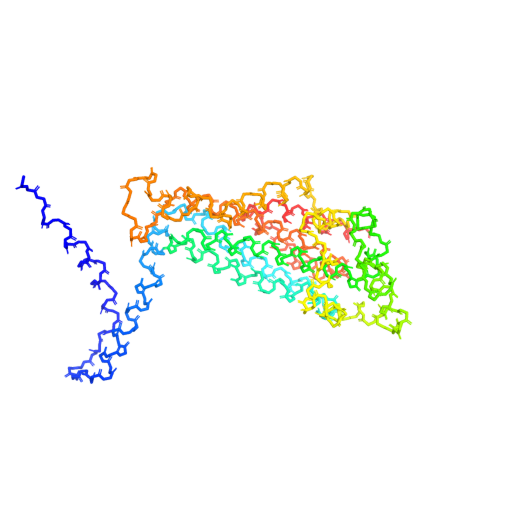.368 1.00 89.25 306 GLN A C 1
ATOM 2503 O O . GLN A 1 306 ? -26.473 2.631 4.653 1.00 89.25 306 GLN A O 1
ATOM 2508 N N . ASP A 1 307 ? -24.905 2.106 3.129 1.00 91.19 307 ASP A N 1
ATOM 2509 C CA . ASP A 1 307 ? -25.485 2.907 2.050 1.00 91.19 307 ASP A CA 1
ATOM 2510 C C . ASP A 1 307 ? -25.666 2.091 0.756 1.00 91.19 307 ASP A C 1
ATOM 2512 O O . ASP A 1 307 ? -24.722 1.579 0.155 1.00 91.19 307 ASP A O 1
ATOM 2516 N N . ALA A 1 308 ? -26.920 1.951 0.316 1.00 91.75 308 ALA A N 1
ATOM 2517 C CA . ALA A 1 308 ? -27.259 1.237 -0.913 1.00 91.75 308 ALA A CA 1
ATOM 2518 C C . ALA A 1 308 ? -26.758 1.955 -2.179 1.00 91.75 308 ALA A C 1
ATOM 2520 O O . ALA A 1 308 ? -26.414 1.287 -3.151 1.00 91.75 308 ALA A O 1
ATOM 2521 N N . GLU A 1 309 ? -26.673 3.288 -2.171 1.00 93.38 309 GLU A N 1
ATOM 2522 C CA . GLU A 1 309 ? -26.164 4.073 -3.299 1.00 93.38 309 GLU A CA 1
ATOM 2523 C C . GLU A 1 309 ? -24.646 3.913 -3.442 1.00 93.38 309 GLU A C 1
ATOM 2525 O O . GLU A 1 309 ? -24.133 3.779 -4.553 1.00 93.38 309 GLU A O 1
ATOM 2530 N N . VAL A 1 310 ? -23.914 3.852 -2.322 1.00 95.25 310 VAL A N 1
ATOM 2531 C CA . VAL A 1 310 ? -22.485 3.486 -2.325 1.00 95.25 310 VAL A CA 1
ATOM 2532 C C . VAL A 1 310 ? -22.296 2.100 -2.940 1.00 95.25 310 VAL A C 1
ATOM 2534 O O . VAL A 1 310 ? -21.469 1.939 -3.835 1.00 95.25 310 VAL A O 1
ATOM 2537 N N . ARG A 1 311 ? -23.093 1.108 -2.524 1.00 94.62 311 ARG A N 1
ATOM 2538 C CA . ARG A 1 311 ? -23.011 -0.251 -3.082 1.00 94.62 311 ARG A CA 1
ATOM 2539 C C . ARG A 1 311 ? -23.299 -0.295 -4.577 1.00 94.62 311 ARG A C 1
ATOM 2541 O O . ARG A 1 311 ? -22.539 -0.934 -5.292 1.00 94.62 311 ARG A O 1
ATOM 2548 N N . ALA A 1 312 ? -24.327 0.409 -5.050 1.00 94.81 312 ALA A N 1
ATOM 2549 C CA . ALA A 1 312 ? -24.644 0.477 -6.476 1.00 94.81 312 ALA A CA 1
ATOM 2550 C C . ALA A 1 312 ? -23.479 1.064 -7.294 1.00 94.81 312 ALA A C 1
ATOM 2552 O O . ALA A 1 312 ? -23.080 0.482 -8.299 1.00 94.81 312 ALA A O 1
ATOM 2553 N N . ARG A 1 313 ? -22.864 2.161 -6.822 1.00 95.75 313 ARG A N 1
ATOM 2554 C CA . ARG A 1 313 ? -21.679 2.759 -7.469 1.00 95.75 313 ARG A CA 1
ATOM 2555 C C . ARG A 1 313 ? -20.479 1.811 -7.488 1.00 95.75 313 ARG A C 1
ATOM 2557 O O . ARG A 1 313 ? -19.739 1.771 -8.466 1.00 95.75 313 ARG A O 1
ATOM 2564 N N . LEU A 1 314 ? -20.266 1.056 -6.411 1.00 97.06 314 LEU A N 1
ATOM 2565 C CA . LEU A 1 314 ? -19.163 0.099 -6.331 1.00 97.06 314 LEU A CA 1
ATOM 2566 C C . LEU A 1 314 ? -19.419 -1.173 -7.154 1.00 97.06 314 LEU A C 1
ATOM 2568 O O . LEU A 1 314 ? -18.474 -1.751 -7.680 1.00 97.06 314 LEU A O 1
ATOM 2572 N N . GLU A 1 315 ? -20.670 -1.596 -7.330 1.00 97.25 315 GLU A N 1
ATOM 2573 C CA . GLU A 1 315 ? -21.023 -2.736 -8.187 1.00 97.25 315 GLU A CA 1
ATOM 2574 C C . GLU A 1 315 ? -20.563 -2.519 -9.638 1.00 97.25 315 GLU A C 1
ATOM 2576 O O . GLU A 1 315 ? -20.023 -3.435 -10.263 1.00 97.25 315 GLU A O 1
ATOM 2581 N N . GLU A 1 316 ? -20.639 -1.281 -10.134 1.00 97.19 316 GLU A N 1
ATOM 2582 C CA . GLU A 1 316 ? -20.116 -0.885 -11.450 1.00 97.19 316 GLU A CA 1
ATOM 2583 C C . GLU A 1 316 ? -18.589 -1.045 -11.579 1.00 97.19 316 GLU A C 1
ATOM 2585 O O . GLU A 1 316 ? -18.060 -1.071 -12.694 1.00 97.19 316 GLU A O 1
ATOM 2590 N N . ARG A 1 317 ? -17.859 -1.178 -10.461 1.00 97.81 317 ARG A N 1
ATOM 2591 C CA . ARG A 1 317 ? -16.398 -1.372 -10.445 1.00 97.81 317 ARG A CA 1
ATOM 2592 C C . ARG A 1 317 ? -15.971 -2.834 -10.490 1.00 97.81 317 ARG A C 1
ATOM 2594 O O . ARG A 1 317 ? -14.829 -3.105 -10.854 1.00 97.81 317 ARG A O 1
ATOM 2601 N N . LEU A 1 318 ? -16.861 -3.794 -10.215 1.00 98.12 318 LEU A N 1
ATOM 2602 C CA . LEU A 1 318 ? -16.532 -5.226 -10.297 1.00 98.12 318 LEU A CA 1
ATOM 2603 C C . LEU A 1 318 ? -15.954 -5.643 -11.666 1.00 98.12 318 LEU A C 1
ATOM 2605 O O . LEU A 1 318 ? -14.938 -6.345 -11.680 1.00 98.12 318 LEU A O 1
ATOM 2609 N N . PRO A 1 319 ? -16.521 -5.222 -12.820 1.00 98.31 319 PRO A N 1
ATOM 2610 C CA . PRO A 1 319 ? -15.937 -5.533 -14.122 1.00 98.31 319 PRO A CA 1
ATOM 2611 C C . PRO A 1 319 ? -14.528 -4.959 -14.294 1.00 98.31 319 PRO A C 1
ATOM 2613 O O . PRO A 1 319 ? -13.689 -5.619 -14.902 1.00 98.31 319 PRO A O 1
ATOM 2616 N N . VAL A 1 320 ? -14.259 -3.775 -13.728 1.00 98.19 320 VAL A N 1
ATOM 2617 C CA . VAL A 1 320 ? -12.947 -3.117 -13.810 1.00 98.19 320 VAL A CA 1
ATOM 2618 C C . VAL A 1 320 ? -11.913 -3.873 -12.985 1.00 98.19 320 VAL A C 1
ATOM 2620 O O . VAL A 1 320 ? -10.874 -4.251 -13.524 1.00 98.19 320 VAL A O 1
ATOM 2623 N N . LEU A 1 321 ? -12.220 -4.202 -11.725 1.00 98.38 321 LEU A N 1
ATOM 2624 C CA . LEU A 1 321 ? -11.338 -5.023 -10.885 1.00 98.38 321 LEU A CA 1
ATOM 2625 C C . LEU A 1 321 ? -11.023 -6.369 -11.545 1.00 98.38 321 LEU A C 1
ATOM 2627 O O . LEU A 1 321 ? -9.880 -6.824 -11.529 1.00 98.38 321 LEU A O 1
ATOM 2631 N N . LYS A 1 322 ? -12.024 -6.979 -12.191 1.00 98.31 322 LYS A N 1
ATOM 2632 C CA . LYS A 1 322 ? -11.842 -8.218 -12.948 1.00 98.31 322 LYS A CA 1
ATOM 2633 C C . LYS A 1 322 ? -10.942 -8.027 -14.171 1.00 98.31 322 LYS A C 1
ATOM 2635 O O . LYS A 1 322 ? -10.066 -8.857 -14.388 1.00 98.31 322 LYS A O 1
ATOM 2640 N N . SER A 1 323 ? -11.135 -6.965 -14.959 1.00 97.94 323 SER A N 1
ATOM 2641 C CA . SER A 1 323 ? -10.299 -6.689 -16.140 1.00 97.94 323 SER A CA 1
ATOM 2642 C C . SER A 1 323 ? -8.862 -6.315 -15.785 1.00 97.94 323 SER A C 1
ATOM 2644 O O . SER A 1 323 ? -7.947 -6.610 -16.546 1.00 97.94 323 SER A O 1
ATOM 2646 N N . LEU A 1 324 ? -8.664 -5.698 -14.619 1.00 98.31 324 LEU A N 1
ATOM 2647 C CA . LEU A 1 324 ? -7.344 -5.384 -14.083 1.00 98.31 324 LEU A CA 1
ATOM 2648 C C . LEU A 1 324 ? -6.678 -6.589 -13.414 1.00 98.31 324 LEU A C 1
ATOM 2650 O O . LEU A 1 324 ? -5.542 -6.464 -12.980 1.00 98.31 324 LEU A O 1
ATOM 2654 N N . GLU A 1 325 ? -7.346 -7.742 -13.327 1.00 98.38 325 GLU A N 1
ATOM 2655 C CA . GLU A 1 325 ? -6.852 -8.947 -12.645 1.00 98.38 325 GLU A CA 1
ATOM 2656 C C . GLU A 1 325 ? -6.575 -8.739 -11.139 1.00 98.38 325 GLU A C 1
ATOM 2658 O O . GLU A 1 325 ? -5.793 -9.474 -10.538 1.00 98.38 325 GLU A O 1
ATOM 2663 N N . LEU A 1 326 ? -7.245 -7.767 -10.506 1.00 98.38 326 LEU A N 1
ATOM 2664 C CA . LEU A 1 326 ? -7.168 -7.493 -9.065 1.00 98.38 326 LEU A CA 1
ATOM 2665 C C . LEU A 1 326 ? -8.008 -8.520 -8.300 1.00 98.38 326 LEU A C 1
ATOM 2667 O O . LEU A 1 326 ? -9.142 -8.275 -7.886 1.00 98.38 326 LEU A O 1
ATOM 2671 N N . SER A 1 327 ? -7.478 -9.737 -8.217 1.00 97.81 327 SER A N 1
ATOM 2672 C CA . SER A 1 327 ? -8.195 -10.927 -7.765 1.00 97.81 327 SER A CA 1
ATOM 2673 C C . SER A 1 327 ? -8.622 -10.871 -6.297 1.00 97.81 327 SER A C 1
ATOM 2675 O O . SER A 1 327 ? -9.679 -11.409 -5.940 1.00 97.81 327 SER A O 1
ATOM 2677 N N . TYR A 1 328 ? -7.821 -10.251 -5.428 1.00 98.31 328 TYR A N 1
ATOM 2678 C CA . TYR A 1 328 ? -8.162 -10.099 -4.021 1.00 98.31 328 TYR A CA 1
ATOM 2679 C C . TYR A 1 328 ? -9.190 -8.985 -3.839 1.00 98.31 328 TYR A C 1
ATOM 2681 O O . TYR A 1 328 ? -10.219 -9.211 -3.198 1.00 98.31 328 TYR A O 1
ATOM 2689 N N . GLY A 1 329 ? -8.960 -7.832 -4.467 1.00 98.19 329 GLY A N 1
ATOM 2690 C CA . GLY A 1 329 ? -9.867 -6.691 -4.465 1.00 98.19 329 GLY A CA 1
ATOM 2691 C C . GLY A 1 329 ? -11.243 -7.045 -5.023 1.00 98.19 329 GLY A C 1
ATOM 2692 O O . GLY A 1 329 ? -12.253 -6.752 -4.386 1.00 98.19 329 GLY A O 1
ATOM 2693 N N . TYR A 1 330 ? -11.297 -7.765 -6.150 1.00 98.56 330 TYR A N 1
ATOM 2694 C CA . TYR A 1 330 ? -12.545 -8.250 -6.748 1.00 98.56 330 TYR A CA 1
ATOM 2695 C C . TYR A 1 330 ? -13.355 -9.093 -5.758 1.00 98.56 330 TYR A C 1
ATOM 2697 O O . TYR A 1 330 ? -14.536 -8.826 -5.547 1.00 98.56 330 TYR A O 1
ATOM 2705 N N . ARG A 1 331 ? -12.727 -10.098 -5.129 1.00 98.19 331 ARG A N 1
ATOM 2706 C CA . ARG A 1 331 ? -13.414 -10.980 -4.170 1.00 98.19 331 ARG A CA 1
ATOM 2707 C C . ARG A 1 331 ? -13.878 -10.220 -2.934 1.00 98.19 331 ARG A C 1
ATOM 2709 O O . ARG A 1 331 ? -15.010 -10.410 -2.504 1.00 98.19 331 ARG A O 1
ATOM 2716 N N . CYS A 1 332 ? -13.026 -9.340 -2.407 1.00 98.06 332 CYS A N 1
ATOM 2717 C CA . CYS A 1 332 ? -13.364 -8.489 -1.271 1.00 98.06 332 CYS A CA 1
ATOM 2718 C C . CYS A 1 332 ? -14.613 -7.653 -1.572 1.00 98.06 332 CYS A C 1
ATOM 2720 O O . CYS A 1 332 ? -15.576 -7.673 -0.805 1.00 98.06 332 CYS A O 1
ATOM 2722 N N . LEU A 1 333 ? -14.639 -6.979 -2.725 1.00 97.62 333 LEU A N 1
ATOM 2723 C CA . LEU A 1 333 ? -15.779 -6.162 -3.114 1.00 97.62 333 LEU A CA 1
ATOM 2724 C C . LEU A 1 333 ? -17.038 -7.007 -3.348 1.00 97.62 333 LEU A C 1
ATOM 2726 O O . LEU A 1 333 ? -18.113 -6.666 -2.855 1.00 97.62 333 LEU A O 1
ATOM 2730 N N . GLU A 1 334 ? -16.912 -8.130 -4.054 1.00 97.31 334 GLU A N 1
ATOM 2731 C CA . GLU A 1 334 ? -18.032 -9.026 -4.343 1.00 97.31 334 GLU A CA 1
ATOM 2732 C C . GLU A 1 334 ? -18.708 -9.539 -3.057 1.00 97.31 334 GLU A C 1
ATOM 2734 O O . GLU A 1 334 ? -19.939 -9.545 -2.953 1.00 97.31 334 GLU A O 1
ATOM 2739 N N . GLU A 1 335 ? -17.924 -9.944 -2.057 1.00 95.38 335 GLU A N 1
ATOM 2740 C CA . GLU A 1 335 ? -18.435 -10.411 -0.765 1.00 95.38 335 GLU A CA 1
ATOM 2741 C C . GLU A 1 335 ? -19.163 -9.299 0.004 1.00 95.38 335 GLU A C 1
ATOM 2743 O O . GLU A 1 335 ? -20.246 -9.535 0.549 1.00 95.38 335 GLU A O 1
ATOM 2748 N N . ARG A 1 336 ? -18.627 -8.071 -0.003 1.00 92.69 336 ARG A N 1
ATOM 2749 C CA . ARG A 1 336 ? -19.245 -6.909 0.662 1.00 92.69 336 ARG A CA 1
ATOM 2750 C C . ARG A 1 336 ? -20.573 -6.512 0.021 1.00 92.69 336 ARG A C 1
ATOM 2752 O O . ARG A 1 336 ? -21.530 -6.203 0.731 1.00 92.69 336 ARG A O 1
ATOM 2759 N N . LEU A 1 337 ? -20.666 -6.584 -1.306 1.00 93.44 337 LEU A N 1
ATOM 2760 C CA . LEU A 1 337 ? -21.906 -6.298 -2.032 1.00 93.44 337 LEU A CA 1
ATOM 2761 C C . LEU A 1 337 ? -22.992 -7.349 -1.742 1.00 93.44 337 LEU A C 1
ATOM 2763 O O . LEU A 1 337 ? -24.150 -6.987 -1.517 1.00 93.44 337 LEU A O 1
ATOM 2767 N N . LYS A 1 338 ? -22.619 -8.635 -1.647 1.00 87.81 338 LYS A N 1
ATOM 2768 C CA . LYS A 1 338 ? -23.534 -9.735 -1.281 1.00 87.81 338 LYS A CA 1
ATOM 2769 C C . LYS A 1 338 ? -23.969 -9.685 0.190 1.00 87.81 338 LYS A C 1
ATOM 2771 O O . LYS A 1 338 ? -25.107 -10.028 0.508 1.00 87.81 338 LYS A O 1
ATOM 2776 N N . GLY A 1 339 ? -23.088 -9.249 1.092 1.00 70.81 339 GLY A N 1
ATOM 2777 C CA . GLY A 1 339 ? -23.340 -9.197 2.537 1.00 70.81 339 GLY A CA 1
ATOM 2778 C C . GLY A 1 339 ? -24.462 -8.241 2.962 1.00 70.81 339 GLY A C 1
ATOM 2779 O O . GLY A 1 339 ? -25.111 -8.485 3.977 1.00 70.81 339 GLY A O 1
ATOM 2780 N N . GLY A 1 340 ? -24.744 -7.200 2.173 1.00 55.88 340 GLY A N 1
ATOM 2781 C CA . GLY A 1 340 ? -25.788 -6.209 2.467 1.00 55.88 340 GLY A CA 1
ATOM 2782 C C . GLY A 1 340 ? -27.193 -6.535 1.930 1.00 55.88 340 GLY A C 1
ATOM 2783 O O . GLY A 1 340 ? -28.044 -5.645 1.915 1.00 55.88 340 GLY A O 1
ATOM 2784 N N . GLN A 1 341 ? -27.440 -7.750 1.425 1.00 40.91 341 GLN A N 1
ATOM 2785 C CA . GLN A 1 341 ? -28.767 -8.211 0.971 1.00 40.91 341 GLN A CA 1
ATOM 2786 C C . GLN A 1 341 ? -29.551 -8.993 2.050 1.00 40.91 341 GLN A C 1
ATOM 2788 O O . GLN A 1 341 ? -30.510 -9.689 1.718 1.00 40.91 341 GLN A O 1
ATOM 2793 N N . ARG A 1 342 ? -29.144 -8.919 3.326 1.00 35.47 342 ARG A N 1
ATOM 2794 C CA . ARG A 1 342 ? -29.815 -9.602 4.446 1.00 35.47 342 ARG A CA 1
ATOM 2795 C C . ARG A 1 342 ? -30.703 -8.684 5.265 1.00 35.47 342 ARG A C 1
ATOM 2797 O O . ARG A 1 342 ? -30.249 -7.560 5.568 1.00 35.47 342 ARG A O 1
#

Secondary structure (DSSP, 8-state):
---SSSSHHHHHHHHHHHTTS---SS-PPPPHHHHHHHHHHHHHHHHTTHHHHHHHHHHS-HHHHHHHHHHHHHHHHHHHHH--TT--GGGGHHHHHHHHHHHHHHHHHHHHHHHT-HHHHHHHHHHHHHHHHHHHHHHHHHSHHHHT--HHHHHHPPPEEETTEEE-HHHHHHHHHHH-TTHHHHHHH-GGGHHHHHHHHHHSTTGGGGSPPHHHHHHHHHHTTTTTT-SSHIIIIIIIIIHHHHHHHTT-GGGSHHHHHHTTT--TTS----HHHHHHHHHHHHHHHHHHHHHHHHHTHHHHHH-HHHHHHHHTTHHHHHHTT-HHHHHHHHHHHHHTT-

pLDDT: mean 89.15, std 15.87, range [31.48, 98.81]

Radius of gyration: 24.49 Å; Cα contacts (8 Å, |Δi|>4): 413; chains: 1; bounding box: 74×53×73 Å

Foldseek 3Di:
DDDDDPVVVVVVVVLPPVVPPDDDDDPDDQDPVNVVVVVVVSVVVVVLLVVLLVVLCVLAPVLLLCLLVVLLVVLVVLLVLLADPPADCLLLVLQVVLSVVLSVLLVVLLSCLSSQQNLSSLLSLLSSLVSNLSSLLLSLVLAPVLLVQQVLCVPPFAFADDPNDGDAVNNLVVVVCVVPVVSNVVSNRGVNCSCVSCVVCVVDPRSVSNDDDPLSSQVSCVSVVLQPPDDPSSCPSPVPLSVVSVVSVVPPVCNGSLNVQVVVVHDNPDRHNDRVSSSVSSVSSLSSSLSSLSNSCSSSLVSLLPDPSSLVSVVVCLVVCVSSVSVSNNVSSVVSSVVNPD

Nearest PDB structures (foldseek):
  1eku-assembly1_B  TM=1.341E-01  e=7.321E+00  Homo sapiens

Solvent-accessible surface area (backbone atoms only — not comparable to full-atom values): 18341 Å² total; per-residue (Å²): 144,82,89,85,78,76,75,68,61,59,64,58,57,67,60,59,65,72,68,64,81,74,74,74,88,67,97,70,84,76,49,73,67,58,49,52,50,52,50,53,51,52,49,51,49,56,75,60,26,52,68,30,32,52,49,33,56,76,64,43,63,58,66,58,50,49,32,30,55,50,38,51,51,48,53,63,54,48,60,68,50,36,58,36,100,88,58,59,68,44,41,48,30,29,24,49,59,26,42,56,54,20,49,55,31,41,53,51,14,52,51,31,37,30,29,27,38,46,35,59,11,36,39,30,42,40,50,19,52,50,28,41,53,50,12,48,49,49,32,39,60,23,31,66,87,41,55,77,66,40,68,56,53,77,72,68,60,56,66,43,75,57,90,94,42,76,40,30,53,69,50,49,54,52,52,53,38,68,79,40,58,65,54,63,61,48,18,57,58,29,10,40,58,43,52,77,74,44,46,61,34,74,70,38,79,73,46,38,66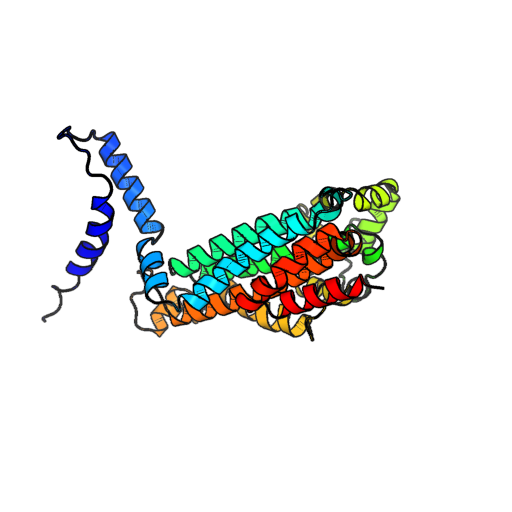,40,57,72,54,70,66,58,47,49,51,39,39,47,77,70,50,32,47,51,76,55,75,63,49,55,53,50,51,46,60,46,52,47,42,58,32,46,47,32,67,67,55,39,65,67,45,29,60,50,28,50,23,56,78,69,75,46,67,65,90,54,83,54,69,52,60,72,58,46,54,52,48,40,54,52,51,35,52,49,35,22,53,47,35,18,38,49,53,48,74,43,35,71,39,35,65,75,28,71,66,26,38,56,63,51,57,72,41,46,65,53,29,56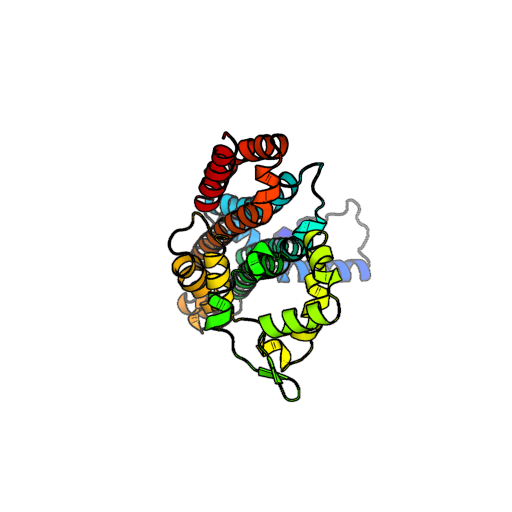,74,50,63,23,66,50,25,32,52,32,51,53,52,56,59,60,64,63,77,116